Protein AF-A0A9Q1ESM6-F1 (afdb_monomer)

Nearest PDB structures (foldseek):
  7tlg-assembly2_B  TM=9.141E-01  e=3.805E-15  Homo sapiens
  7rp3-assembly1_A  TM=9.182E-01  e=6.476E-15  Homo sapiens
  8cx5-assembly2_B  TM=9.114E-01  e=5.235E-15  Homo sapiens
  7r0n-assembly1_A  TM=9.215E-01  e=2.200E-14  Homo sapiens
  1zc3-assembly2_C  TM=9.302E-01  e=3.550E-14  Homo sapiens

Solvent-accessible surface area (backbone atoms only — not comparable to full-atom values): 17588 Å² total; per-residue (Å²): 142,83,84,84,82,79,78,80,76,79,78,78,77,84,65,82,71,63,58,75,40,79,44,34,34,32,43,45,46,46,58,92,34,42,62,60,37,41,54,45,15,49,73,69,65,45,66,67,94,79,76,70,72,78,59,46,37,34,39,35,39,74,46,76,58,88,77,30,42,33,36,38,39,36,37,35,55,41,24,60,98,66,58,67,70,59,54,48,53,52,53,72,65,33,57,30,37,38,41,37,17,24,24,60,32,55,67,32,49,64,46,48,60,58,52,54,49,48,51,46,50,58,53,52,75,74,42,72,99,81,65,80,76,73,44,53,36,41,32,39,22,49,61,80,44,62,92,57,51,63,48,53,71,64,59,55,50,52,52,21,63,74,70,73,40,52,70,46,80,29,20,45,76,78,32,48,66,55,42,40,46,54,56,53,52,52,48,65,58,34,51,58,62,60,70,78,30,83,68,83,68,50,84,65,80,76,50,79,66,67,70,70,47,50,73,44,58,57,79,82,66,84,60,63,62,49,83,49,71,46,72,37,78,44,72,44,73,44,65,47,51,33,36,38,45,32,44,37,39,37,45,32,44,37,41,36,46,40,44,37,40,36,46,30,41,39,39,46,46,60,63,67,48,69,78,49,65,73,49,78,50,61,64,76,51,82,58,91,81,74,91,83,85,88,81,87,85,77,90,83,86,81,89,134

Secondary structure (DSSP, 8-state):
------PPPP----------EEEEEEEE--TTS-HHHHHHHHHHS-------TT--EEEEEEEEETTEEEEEEEEE---S---HHHHHHHHHH-SEEEEEEETT-HHHHHHHHHHHHHHHHHHHHTS-TTPPPPPEEEEEE-TT-GGG--S-HHHHHHHHHHHT-EEEE--TTT-HHHHHHHHHHHHHHHHHHHHS-TTTT--PPPPHHHHHS-EEEE----SSEEES-EEEES-EEEES-EEEES-EEEES-EEEES-EEEES-EEEES-EEESS-EEEES-EEE-S----------------

InterPro domains:
  IPR001806 Small GTPase [PF00071] (24-190)
  IPR001806 Small GTPase [PS51421] (18-245)
  IPR001806 Small GTPase [SM00174] (25-188)
  IPR005225 Small GTP-binding domain [TIGR00231] (21-175)
  IPR027417 P-loop containing nucleoside triphosphate hydrolase [G3DSA:3.40.50.300] (22-191)
  IPR027417 P-loop containing nucleoside triphosphate hydrolase [SSF52540] (21-208)
  IPR051065 Ras-related small GTPase [PTHR45704] (17-205)

Sequence (304 aa):
MNTNFTLPRPLRRTGSLASSRTVRIVILGQAAVGKTAVTVRFITKRFIGEYDPTLETIYRHELSIGADVVHFEILDTAGQEEDALLIEEKIKWGDGFVIVYSVTDRCSFNEVMRLCFLVNHVHSAARKSSAEPPPIVIVANKKDLEFDRMVTTEDGENLSKALKLRFHEISAREGCEETAAVFHALYRDVVPLLSSSPTSFRRRAVSKLMEKIPRIHSTTTLGPTALGATSVLGPTSVLGSTTILGPTSVLGSTSTLGPTSVQGSSFMLGPASAVSSSSTLGLSGLGPSGRGFSFSTSRDFPRD

Radius of gyration: 24.59 Å; Cα contacts (8 Å, |Δi|>4): 552; chains: 1; bounding box: 41×92×87 Å

Mean predicted aligned error: 15.8 Å

Structure (mmCIF, N/CA/C/O backbone):
data_AF-A0A9Q1ESM6-F1
#
_entry.id   AF-A0A9Q1ESM6-F1
#
loop_
_atom_site.group_PDB
_atom_site.id
_atom_site.type_symbol
_atom_site.label_atom_id
_atom_site.label_alt_id
_atom_site.label_comp_id
_atom_site.label_asym_id
_atom_site.label_entity_id
_atom_site.label_seq_id
_atom_site.pdbx_PDB_ins_code
_atom_site.Cartn_x
_atom_site.Cartn_y
_atom_site.Cartn_z
_atom_site.occupancy
_atom_site.B_iso_or_equiv
_atom_site.auth_seq_id
_atom_site.auth_comp_id
_atom_site.auth_asym_id
_atom_site.auth_atom_id
_atom_site.pdbx_PDB_model_num
ATOM 1 N N . MET A 1 1 ? 19.410 -20.262 -71.278 1.00 42.47 1 MET A N 1
ATOM 2 C CA . MET A 1 1 ? 18.401 -20.548 -70.237 1.00 42.47 1 MET A CA 1
ATOM 3 C C . MET A 1 1 ? 19.068 -20.370 -68.881 1.00 42.47 1 MET A C 1
ATOM 5 O O . MET A 1 1 ? 19.773 -21.270 -68.466 1.00 42.47 1 MET A O 1
ATOM 9 N N . ASN A 1 2 ? 18.904 -19.211 -68.236 1.00 34.69 2 ASN A N 1
ATOM 10 C CA . ASN A 1 2 ? 19.295 -19.002 -66.837 1.00 34.69 2 ASN A CA 1
ATOM 11 C C . ASN A 1 2 ? 18.070 -18.447 -66.107 1.00 34.69 2 ASN A C 1
ATOM 13 O O . ASN A 1 2 ? 17.716 -17.281 -66.268 1.00 34.69 2 ASN A O 1
ATOM 17 N N . THR A 1 3 ? 17.379 -19.309 -65.369 1.00 39.47 3 THR A N 1
ATOM 18 C CA . THR A 1 3 ? 16.234 -18.946 -64.532 1.00 39.47 3 THR A CA 1
ATOM 19 C C . THR A 1 3 ? 16.747 -18.490 -63.169 1.00 39.47 3 THR A C 1
ATOM 21 O O . THR A 1 3 ? 17.152 -19.314 -62.350 1.00 39.47 3 THR A O 1
ATOM 24 N N . ASN A 1 4 ? 16.741 -17.180 -62.925 1.00 36.06 4 ASN A N 1
ATOM 25 C CA . ASN A 1 4 ? 16.981 -16.621 -61.596 1.00 36.06 4 ASN A CA 1
ATOM 26 C C . ASN A 1 4 ? 15.779 -16.932 -60.693 1.00 36.06 4 ASN A C 1
ATOM 28 O O . ASN A 1 4 ? 14.703 -16.363 -60.869 1.00 36.06 4 ASN A O 1
ATOM 32 N N . PHE A 1 5 ? 15.964 -17.834 -59.729 1.00 43.06 5 PHE A N 1
ATOM 33 C CA . PHE A 1 5 ? 15.014 -18.058 -58.642 1.00 43.06 5 PHE A CA 1
ATOM 34 C C . PHE A 1 5 ? 15.196 -16.975 -57.575 1.00 43.06 5 PHE A C 1
ATOM 36 O O . PHE A 1 5 ? 16.146 -16.999 -56.793 1.00 43.06 5 PHE A O 1
ATOM 43 N N . THR A 1 6 ? 14.276 -16.015 -57.536 1.00 42.34 6 THR A N 1
ATOM 44 C CA . THR A 1 6 ? 14.197 -15.019 -56.466 1.00 42.34 6 THR A CA 1
ATOM 45 C C . THR A 1 6 ? 13.498 -15.648 -55.261 1.00 42.34 6 THR A C 1
ATOM 47 O O . THR A 1 6 ? 12.301 -15.925 -55.310 1.00 42.34 6 THR A O 1
ATOM 50 N N . LEU A 1 7 ? 14.232 -15.891 -54.172 1.00 40.28 7 LEU A N 1
ATOM 51 C CA . LEU A 1 7 ? 13.635 -16.316 -52.902 1.00 40.28 7 LEU A CA 1
ATOM 52 C C . LEU A 1 7 ? 12.738 -15.192 -52.344 1.00 40.28 7 LEU A C 1
ATOM 54 O O . LEU A 1 7 ? 13.159 -14.028 -52.339 1.00 40.28 7 LEU A O 1
ATOM 58 N N . PRO A 1 8 ? 11.521 -15.495 -51.854 1.00 40.91 8 PRO A N 1
ATOM 59 C CA . PRO A 1 8 ? 10.668 -14.489 -51.239 1.00 40.91 8 PRO A CA 1
ATOM 60 C C . PRO A 1 8 ? 11.324 -13.952 -49.961 1.00 40.91 8 PRO A C 1
ATOM 62 O O . PRO A 1 8 ? 11.792 -14.710 -49.110 1.00 40.91 8 PRO A O 1
ATOM 65 N N . ARG A 1 9 ? 11.352 -12.620 -49.824 1.00 38.91 9 ARG A N 1
ATOM 66 C CA . ARG A 1 9 ? 11.782 -11.949 -48.591 1.00 38.91 9 ARG A CA 1
ATOM 67 C C . ARG A 1 9 ? 10.906 -12.436 -47.431 1.00 38.91 9 ARG A C 1
ATOM 69 O O . ARG A 1 9 ? 9.684 -12.460 -47.592 1.00 38.91 9 ARG A O 1
ATOM 76 N N . PRO A 1 10 ? 11.480 -12.776 -46.264 1.00 37.97 10 PRO A N 1
ATOM 77 C CA . PRO A 1 10 ? 10.674 -13.145 -45.114 1.00 37.97 10 PRO A CA 1
ATOM 78 C C . PRO A 1 10 ? 9.773 -11.965 -44.747 1.00 37.97 10 PRO A C 1
ATOM 80 O O . PRO A 1 10 ? 10.243 -10.841 -44.547 1.00 37.97 10 PRO A O 1
ATOM 83 N N . LEU A 1 11 ? 8.465 -12.226 -44.694 1.00 41.38 11 LEU A N 1
ATOM 84 C CA . LEU A 1 11 ? 7.475 -11.291 -44.179 1.00 41.38 11 LEU A CA 1
ATOM 85 C C . LEU A 1 11 ? 7.925 -10.864 -42.782 1.00 41.38 11 LEU A C 1
ATOM 87 O O . LEU A 1 11 ? 8.001 -11.680 -41.861 1.00 41.38 11 LEU A O 1
ATOM 91 N N . ARG A 1 12 ? 8.253 -9.578 -42.638 1.00 38.88 12 ARG A N 1
ATOM 92 C CA . ARG A 1 12 ? 8.540 -8.953 -41.351 1.00 38.88 12 ARG A CA 1
ATOM 93 C C . ARG A 1 12 ? 7.271 -9.078 -40.514 1.00 38.88 12 ARG A C 1
ATOM 95 O O . ARG A 1 12 ? 6.358 -8.273 -40.658 1.00 38.88 12 ARG A O 1
ATOM 102 N N . ARG A 1 13 ? 7.203 -10.114 -39.671 1.00 38.88 13 ARG A N 1
ATOM 103 C CA . ARG A 1 13 ? 6.209 -10.228 -38.603 1.00 38.88 13 ARG A CA 1
ATOM 104 C C . ARG A 1 13 ? 6.303 -8.940 -37.790 1.00 38.88 13 ARG A C 1
ATOM 106 O O . ARG A 1 13 ? 7.235 -8.760 -37.011 1.00 38.88 13 ARG A O 1
ATOM 113 N N . THR A 1 14 ? 5.349 -8.038 -37.975 1.00 39.38 14 THR A N 1
ATOM 114 C CA . THR A 1 14 ? 5.053 -6.961 -37.032 1.00 39.38 14 THR A CA 1
ATOM 115 C C . THR A 1 14 ? 4.397 -7.597 -35.811 1.00 39.38 14 THR A C 1
ATOM 117 O O . THR A 1 14 ? 3.206 -7.445 -35.571 1.00 39.38 14 THR A O 1
ATOM 120 N N . GLY A 1 15 ? 5.164 -8.398 -35.073 1.00 38.16 15 GLY A N 1
ATOM 121 C CA . GLY A 1 15 ? 4.824 -8.724 -33.702 1.00 38.16 15 GLY A CA 1
ATOM 122 C C . GLY A 1 15 ? 5.266 -7.538 -32.867 1.00 38.16 15 GLY A C 1
ATOM 123 O O . GLY A 1 15 ? 6.466 -7.314 -32.727 1.00 38.16 15 GLY A O 1
ATOM 124 N N . SER A 1 16 ? 4.318 -6.760 -32.350 1.00 42.12 16 SER A N 1
ATOM 125 C CA . SER A 1 16 ? 4.587 -5.954 -31.162 1.00 42.12 16 SER A CA 1
ATOM 126 C C . SER A 1 16 ? 5.016 -6.941 -30.080 1.00 42.12 16 SER A C 1
ATOM 128 O O . SER A 1 16 ? 4.178 -7.665 -29.548 1.00 42.12 16 SER A O 1
ATOM 130 N N . LEU A 1 17 ? 6.323 -7.076 -29.846 1.00 45.38 17 LEU A N 1
ATOM 131 C CA . LEU A 1 17 ? 6.839 -7.917 -28.772 1.00 45.38 17 LEU A CA 1
ATOM 132 C C . LEU A 1 17 ? 6.236 -7.374 -27.472 1.00 45.38 17 LEU A C 1
ATOM 134 O O . LEU A 1 17 ? 6.356 -6.175 -27.220 1.00 45.38 17 LEU A O 1
ATOM 138 N N . ALA A 1 18 ? 5.548 -8.220 -26.701 1.00 50.56 18 ALA A N 1
ATOM 139 C CA . ALA A 1 18 ? 4.972 -7.812 -25.424 1.00 50.56 18 ALA A CA 1
ATOM 140 C C . ALA A 1 18 ? 6.066 -7.131 -24.589 1.00 50.56 18 ALA A C 1
ATOM 142 O O . ALA A 1 18 ? 7.143 -7.695 -24.373 1.00 50.56 18 ALA A O 1
ATOM 143 N N . SER A 1 19 ? 5.826 -5.885 -24.187 1.00 60.56 19 SER A N 1
ATOM 144 C CA . SER A 1 19 ? 6.794 -5.115 -23.420 1.00 60.56 19 SER A CA 1
ATOM 145 C C . SER A 1 19 ? 6.784 -5.651 -21.991 1.00 60.56 19 SER A C 1
ATOM 147 O O . SER A 1 19 ? 5.931 -5.259 -21.203 1.00 60.56 19 SER A O 1
ATOM 149 N N . SER A 1 20 ? 7.743 -6.504 -21.628 1.00 67.25 20 SER A N 1
ATOM 150 C CA . SER A 1 20 ? 7.966 -6.852 -20.219 1.00 67.25 20 SER A CA 1
ATOM 151 C C . SER A 1 20 ? 8.440 -5.607 -19.462 1.00 67.25 20 SER A C 1
ATOM 153 O O . SER A 1 20 ? 9.448 -4.992 -19.826 1.00 67.25 20 SER A O 1
ATOM 155 N N . ARG A 1 21 ? 7.681 -5.188 -18.442 1.00 81.69 21 ARG A N 1
ATOM 156 C CA . ARG A 1 21 ? 7.993 -4.010 -17.615 1.00 81.69 21 ARG A CA 1
ATOM 157 C C . ARG A 1 21 ? 8.072 -4.401 -16.155 1.00 81.69 21 ARG A C 1
ATOM 159 O O . ARG A 1 21 ? 7.168 -5.052 -15.646 1.00 81.69 21 ARG A O 1
ATOM 166 N N . THR A 1 22 ? 9.116 -3.951 -15.471 1.00 87.81 22 THR A N 1
ATOM 167 C CA . THR A 1 22 ? 9.222 -4.078 -14.017 1.00 87.81 22 THR A CA 1
ATOM 168 C C . THR A 1 22 ? 8.758 -2.787 -13.358 1.00 87.81 22 THR A C 1
ATOM 170 O O . THR A 1 22 ? 9.196 -1.712 -13.764 1.00 87.81 22 THR A O 1
ATOM 173 N N . VAL A 1 23 ? 7.889 -2.891 -12.355 1.00 91.69 23 VAL A N 1
ATOM 174 C CA . VAL A 1 23 ? 7.410 -1.758 -11.554 1.00 91.69 23 VAL A CA 1
ATOM 175 C C . VAL A 1 23 ? 7.709 -2.037 -10.091 1.00 91.69 23 VAL A C 1
ATOM 177 O O . VAL A 1 23 ? 7.240 -3.038 -9.546 1.00 91.69 23 VAL A O 1
ATOM 180 N N . ARG A 1 24 ? 8.490 -1.159 -9.456 1.00 93.88 24 ARG A N 1
ATOM 181 C CA . ARG A 1 24 ? 8.846 -1.277 -8.040 1.00 93.88 24 ARG A CA 1
ATOM 182 C C . ARG A 1 24 ? 7.881 -0.471 -7.188 1.00 93.88 24 ARG A C 1
ATOM 184 O O . ARG A 1 24 ? 7.788 0.745 -7.333 1.00 93.88 24 ARG A O 1
ATOM 191 N N . ILE A 1 25 ? 7.169 -1.141 -6.297 1.00 96.56 25 ILE A N 1
ATOM 192 C CA . ILE A 1 25 ? 6.208 -0.526 -5.383 1.00 96.56 25 ILE A CA 1
ATOM 193 C C . ILE A 1 25 ? 6.747 -0.649 -3.967 1.00 96.56 25 ILE A C 1
ATOM 195 O O . ILE A 1 25 ? 7.210 -1.715 -3.577 1.00 96.56 25 ILE A O 1
ATOM 199 N N . VAL A 1 26 ? 6.667 0.427 -3.193 1.00 97.12 26 VAL A N 1
ATOM 200 C CA . VAL A 1 26 ? 7.021 0.415 -1.770 1.00 97.12 26 VAL A CA 1
ATOM 201 C C . VAL A 1 26 ? 5.767 0.662 -0.950 1.00 97.12 26 VAL A C 1
ATOM 203 O O . VAL A 1 26 ? 5.024 1.610 -1.218 1.00 97.12 26 VAL A O 1
ATOM 206 N N . ILE A 1 27 ? 5.536 -0.187 0.045 1.00 97.75 27 ILE A N 1
ATOM 207 C CA . ILE A 1 27 ? 4.397 -0.069 0.952 1.00 97.75 27 ILE A CA 1
ATOM 208 C C . ILE A 1 27 ? 4.901 0.486 2.277 1.00 97.75 27 ILE A C 1
ATOM 210 O O . ILE A 1 27 ? 5.736 -0.129 2.925 1.00 97.75 27 ILE A O 1
ATOM 214 N N . LEU A 1 28 ? 4.391 1.648 2.678 1.00 96.88 28 LEU A N 1
ATOM 215 C CA . LEU A 1 28 ? 4.774 2.348 3.905 1.00 96.88 28 LEU A CA 1
ATOM 216 C C . LEU A 1 28 ? 3.564 2.507 4.828 1.00 96.88 28 LEU A C 1
ATOM 218 O O . LEU A 1 28 ? 2.420 2.491 4.383 1.00 96.88 28 LEU A O 1
ATOM 222 N N . GLY A 1 29 ? 3.822 2.668 6.122 1.00 96.25 29 GLY A N 1
ATOM 223 C CA . GLY A 1 29 ? 2.795 2.791 7.156 1.00 96.25 29 GLY A CA 1
ATOM 224 C C . GLY A 1 29 ? 3.273 2.208 8.482 1.00 96.25 29 GLY A C 1
ATOM 225 O O . GLY A 1 29 ? 4.206 1.397 8.499 1.00 96.25 29 GLY A O 1
ATOM 226 N N . GLN A 1 30 ? 2.618 2.581 9.581 1.00 94.75 30 GLN A N 1
ATOM 227 C CA . GLN A 1 30 ? 2.960 2.089 10.921 1.00 94.75 30 GLN A CA 1
ATOM 228 C C . GLN A 1 30 ? 2.858 0.557 11.047 1.00 94.75 30 GLN A C 1
ATOM 230 O O . GLN A 1 30 ? 2.365 -0.159 10.163 1.00 94.75 30 GLN A O 1
ATOM 235 N N . ALA A 1 31 ? 3.370 0.022 12.152 1.00 92.06 31 ALA A N 1
ATOM 236 C CA . ALA A 1 31 ? 3.266 -1.388 12.493 1.00 92.06 31 ALA A CA 1
ATOM 237 C C . ALA A 1 31 ? 1.794 -1.811 12.575 1.00 92.06 31 ALA A C 1
ATOM 239 O O . ALA A 1 31 ? 0.914 -1.014 12.878 1.00 92.06 31 ALA A O 1
ATOM 240 N N . ALA A 1 32 ? 1.518 -3.077 12.262 1.00 92.31 32 ALA A N 1
ATOM 241 C CA . ALA A 1 32 ? 0.191 -3.687 12.390 1.00 92.31 32 ALA A CA 1
ATOM 242 C C . ALA A 1 32 ? -0.969 -3.055 11.578 1.00 92.31 32 ALA A C 1
ATOM 244 O O . ALA A 1 32 ? -2.100 -3.533 11.681 1.00 92.31 32 ALA A O 1
ATOM 245 N N . VAL A 1 33 ? -0.731 -2.075 10.697 1.00 96.38 33 VAL A N 1
ATOM 246 C CA . VAL A 1 33 ? -1.779 -1.517 9.806 1.00 96.38 33 VAL A CA 1
ATOM 247 C C . VAL A 1 33 ? -2.233 -2.490 8.707 1.00 96.38 33 VAL A C 1
ATOM 249 O O . VAL A 1 33 ? -3.288 -2.308 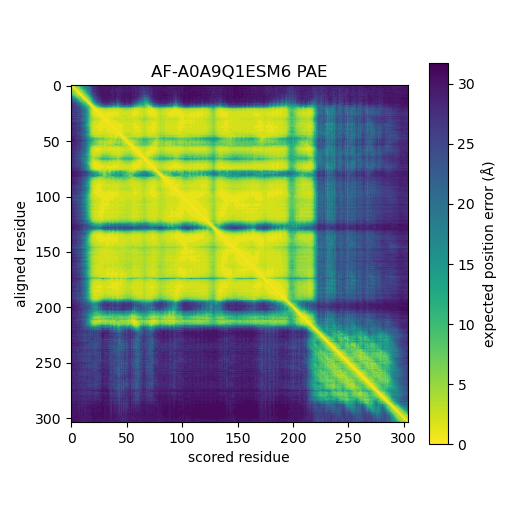8.102 1.00 96.38 33 VAL A O 1
ATOM 252 N N . GLY A 1 34 ? -1.461 -3.554 8.462 1.00 95.25 34 GLY A N 1
ATOM 253 C CA . GLY A 1 34 ? -1.776 -4.602 7.485 1.00 95.25 34 GLY A CA 1
ATOM 254 C C . GLY A 1 34 ? -1.070 -4.470 6.132 1.00 95.25 34 GLY A C 1
ATOM 255 O O . GLY A 1 34 ? -1.616 -4.932 5.138 1.00 95.25 34 GLY A O 1
ATOM 256 N N . LYS A 1 35 ? 0.136 -3.885 6.082 1.00 95.94 35 LYS A N 1
ATOM 257 C CA . LYS A 1 35 ? 0.961 -3.788 4.857 1.00 95.94 35 LYS A CA 1
ATOM 258 C C . LYS A 1 35 ? 1.170 -5.150 4.187 1.00 95.94 35 LYS A C 1
ATOM 260 O O . LYS A 1 35 ? 0.733 -5.344 3.056 1.00 95.94 35 LYS A O 1
ATOM 265 N N . THR A 1 36 ? 1.681 -6.124 4.939 1.00 92.88 36 THR A N 1
ATOM 266 C CA . THR A 1 36 ? 1.872 -7.504 4.474 1.00 92.88 36 THR A CA 1
ATOM 267 C C . THR A 1 36 ? 0.568 -8.144 4.015 1.00 92.88 36 THR A C 1
ATOM 269 O O . THR A 1 36 ? 0.526 -8.772 2.961 1.00 92.88 36 THR A O 1
ATOM 272 N N . ALA A 1 37 ? -0.530 -7.924 4.747 1.00 93.12 37 ALA A N 1
ATOM 273 C CA . ALA A 1 37 ? -1.844 -8.434 4.364 1.00 93.12 37 ALA A CA 1
ATOM 274 C C . ALA A 1 37 ? -2.302 -7.869 3.013 1.00 93.12 37 ALA A C 1
ATOM 276 O O . ALA A 1 37 ? -2.774 -8.631 2.177 1.00 93.12 37 ALA A O 1
ATOM 277 N N . VAL A 1 38 ? -2.119 -6.568 2.767 1.00 96.81 38 VAL A N 1
ATOM 278 C CA . VAL A 1 38 ? -2.426 -5.918 1.483 1.00 96.81 38 VAL A CA 1
ATOM 279 C C . VAL A 1 38 ? -1.559 -6.494 0.355 1.00 96.81 38 VAL A C 1
ATOM 281 O O . VAL A 1 38 ? -2.090 -6.863 -0.694 1.00 96.81 38 VAL A O 1
ATOM 284 N N . THR A 1 39 ? -0.251 -6.655 0.580 1.00 94.56 39 THR A N 1
ATOM 285 C CA . THR A 1 39 ? 0.691 -7.256 -0.383 1.00 94.56 39 THR A CA 1
ATOM 286 C C . THR A 1 39 ? 0.296 -8.677 -0.756 1.00 94.56 39 THR A C 1
ATOM 288 O O . THR A 1 39 ? 0.086 -9.000 -1.926 1.00 94.56 39 THR A O 1
ATOM 291 N N . VAL A 1 40 ? 0.158 -9.545 0.245 1.00 89.62 40 VAL A N 1
ATOM 292 C CA . VAL A 1 40 ? -0.158 -10.959 0.045 1.00 89.62 40 VAL A CA 1
ATOM 293 C C . VAL A 1 40 ? -1.556 -11.122 -0.538 1.00 89.62 40 VAL A C 1
ATOM 295 O O . VAL A 1 40 ? -1.745 -11.973 -1.410 1.00 89.62 40 VAL A O 1
ATOM 298 N N . ARG A 1 41 ? -2.524 -10.288 -0.140 1.00 91.75 41 ARG A N 1
ATOM 299 C CA . ARG A 1 41 ? -3.879 -10.303 -0.704 1.00 91.75 41 ARG A CA 1
ATOM 300 C C . ARG A 1 41 ? -3.877 -9.951 -2.184 1.00 91.75 41 ARG A C 1
ATOM 302 O O . ARG A 1 41 ? -4.566 -10.621 -2.952 1.00 91.75 41 ARG A O 1
ATOM 309 N N . PHE A 1 42 ? -3.089 -8.963 -2.603 1.00 92.75 42 PHE A N 1
ATOM 310 C CA . PHE A 1 42 ? -2.937 -8.632 -4.019 1.00 92.75 42 PHE A CA 1
ATOM 311 C C . PHE A 1 42 ? -2.357 -9.801 -4.822 1.00 92.75 42 PHE A C 1
ATOM 313 O O . PHE A 1 42 ? -2.917 -10.168 -5.859 1.00 92.75 42 PHE A O 1
ATOM 320 N N . ILE A 1 43 ? -1.281 -10.396 -4.304 1.00 88.06 43 ILE A N 1
ATOM 321 C CA . ILE A 1 43 ? -0.483 -11.422 -4.981 1.00 88.06 43 ILE A CA 1
ATOM 322 C C . ILE A 1 43 ? -1.199 -12.771 -5.044 1.00 88.06 43 ILE A C 1
ATOM 324 O O . ILE A 1 43 ? -1.280 -13.397 -6.098 1.00 88.06 43 ILE A O 1
ATOM 328 N N . THR A 1 44 ? -1.688 -13.246 -3.901 1.00 83.81 44 THR A N 1
ATOM 329 C CA . THR A 1 44 ? -2.192 -14.619 -3.733 1.00 83.81 44 THR A CA 1
ATOM 330 C C . THR A 1 44 ? -3.707 -14.712 -3.830 1.00 83.81 44 THR A C 1
ATOM 332 O O . THR A 1 44 ? -4.251 -15.814 -3.848 1.00 83.81 44 THR A O 1
ATOM 335 N N . LYS A 1 45 ? -4.401 -13.566 -3.819 1.00 85.31 45 LYS A N 1
ATOM 336 C CA . LYS A 1 45 ? -5.862 -13.461 -3.682 1.00 85.31 45 LYS A CA 1
ATOM 337 C C . LYS A 1 45 ? -6.410 -14.054 -2.378 1.00 85.31 45 LYS A C 1
ATOM 339 O O . LYS A 1 45 ? -7.617 -14.057 -2.156 1.00 85.31 45 LYS A O 1
ATOM 344 N N . ARG A 1 46 ? -5.550 -14.492 -1.456 1.00 79.69 46 ARG A N 1
ATOM 345 C CA . ARG A 1 46 ? -5.914 -15.060 -0.153 1.00 79.69 46 ARG A CA 1
ATOM 346 C C . ARG A 1 46 ? -5.606 -14.067 0.959 1.00 79.69 46 ARG A C 1
ATOM 348 O O . ARG A 1 46 ? -4.714 -13.235 0.832 1.00 79.69 46 ARG A O 1
ATOM 355 N N . PHE A 1 47 ? -6.359 -14.167 2.046 1.00 80.56 47 PHE A N 1
ATOM 356 C CA . PHE A 1 47 ? -6.031 -13.489 3.290 1.00 80.56 47 PHE A CA 1
ATOM 357 C C . PHE A 1 47 ? -5.341 -14.490 4.215 1.00 80.56 47 PHE A C 1
ATOM 359 O O . PHE A 1 47 ? -5.897 -15.550 4.503 1.00 80.56 47 PHE A O 1
ATOM 366 N N . ILE A 1 48 ? -4.129 -14.157 4.651 1.00 81.75 48 ILE A N 1
ATOM 367 C CA . ILE A 1 48 ? -3.417 -14.857 5.722 1.00 81.75 48 ILE A CA 1
ATOM 368 C C . ILE A 1 48 ? -3.429 -13.895 6.912 1.00 81.75 48 ILE A C 1
ATOM 370 O O . ILE A 1 48 ? -3.160 -12.710 6.734 1.00 81.75 48 ILE A O 1
ATOM 374 N N . GLY A 1 49 ? -3.857 -14.365 8.084 1.00 70.88 49 GLY A N 1
ATOM 375 C CA . GLY A 1 49 ? -4.047 -13.510 9.265 1.00 70.88 49 GLY A CA 1
ATOM 376 C C . GLY A 1 49 ? -2.802 -13.358 10.137 1.00 70.88 49 GLY A C 1
ATOM 377 O O . GLY A 1 49 ? -2.727 -12.431 10.936 1.00 70.88 49 GLY A O 1
ATOM 378 N N . GLU A 1 50 ? -1.827 -14.249 9.972 1.00 74.94 50 GLU A N 1
ATOM 379 C CA . GLU A 1 50 ? -0.623 -14.322 10.795 1.00 74.94 50 GLU A CA 1
ATOM 380 C C . GLU A 1 50 ? 0.601 -13.989 9.943 1.00 74.94 50 GLU A C 1
ATOM 382 O O . GLU A 1 50 ? 0.876 -14.658 8.945 1.00 74.94 50 GLU A O 1
ATOM 387 N N . TYR A 1 51 ? 1.330 -12.947 10.341 1.00 77.44 51 TYR A N 1
ATOM 388 C CA . TYR A 1 51 ? 2.589 -12.537 9.725 1.00 77.44 51 TYR A CA 1
ATOM 389 C C . TYR A 1 51 ? 3.569 -12.088 10.803 1.00 77.44 51 TYR A C 1
ATOM 391 O O . TYR A 1 51 ? 3.159 -11.593 11.854 1.00 77.44 51 TYR A O 1
ATOM 399 N N . ASP A 1 52 ? 4.859 -12.217 10.513 1.00 75.50 52 ASP A N 1
ATOM 400 C CA . ASP A 1 52 ? 5.912 -11.685 11.369 1.00 75.50 52 ASP A CA 1
ATOM 401 C C . ASP A 1 52 ? 6.054 -10.164 11.143 1.00 75.50 52 ASP A C 1
ATOM 403 O O . ASP A 1 52 ? 6.413 -9.743 10.040 1.00 75.50 52 ASP A O 1
ATOM 407 N N . PRO A 1 53 ? 5.785 -9.316 12.155 1.00 70.88 53 PRO A N 1
ATOM 408 C CA . PRO A 1 53 ? 5.829 -7.861 12.015 1.00 70.88 53 PRO A CA 1
ATOM 409 C C . PRO A 1 53 ? 7.248 -7.283 11.875 1.00 70.88 53 PRO A C 1
ATOM 411 O O . PRO A 1 53 ? 7.379 -6.080 11.639 1.00 70.88 53 PRO A O 1
ATOM 414 N N . THR A 1 54 ? 8.294 -8.096 12.062 1.00 72.12 54 THR A N 1
ATOM 415 C CA . THR A 1 54 ? 9.706 -7.688 11.950 1.00 72.12 54 THR A CA 1
ATOM 416 C C . THR A 1 54 ? 10.293 -7.934 10.561 1.00 72.12 54 THR A C 1
ATOM 418 O O . THR A 1 54 ? 11.349 -7.388 10.235 1.00 72.12 54 THR A O 1
ATOM 421 N N . LEU A 1 55 ? 9.629 -8.747 9.735 1.00 77.62 55 LEU A N 1
ATOM 422 C CA . LEU A 1 55 ? 10.163 -9.154 8.442 1.00 77.62 55 LEU A CA 1
ATOM 423 C C . LEU A 1 55 ? 9.828 -8.136 7.358 1.00 77.62 55 LEU A C 1
ATOM 425 O O . LEU A 1 55 ? 8.677 -7.938 6.985 1.00 77.62 55 LEU A O 1
ATOM 429 N N . GLU A 1 56 ? 10.878 -7.553 6.795 1.00 84.88 56 GLU A N 1
ATOM 430 C CA . GLU A 1 56 ? 10.821 -6.843 5.525 1.00 84.88 56 GLU A CA 1
ATOM 431 C C . GLU A 1 56 ? 11.066 -7.822 4.371 1.00 84.88 56 GLU A C 1
ATOM 433 O O . GLU A 1 56 ? 11.922 -8.706 4.458 1.00 84.88 56 GLU A O 1
ATOM 438 N N . THR A 1 57 ? 10.309 -7.708 3.278 1.00 84.62 57 THR A N 1
ATOM 439 C CA . THR A 1 57 ? 10.404 -8.644 2.146 1.00 84.62 57 THR A CA 1
ATOM 440 C C . THR A 1 57 ? 10.066 -7.971 0.821 1.00 84.62 57 THR A C 1
ATOM 442 O O . THR A 1 57 ? 9.132 -7.180 0.722 1.00 84.62 57 THR A O 1
ATOM 445 N N . ILE A 1 58 ? 10.799 -8.333 -0.235 1.00 88.88 58 ILE A N 1
ATOM 446 C CA . ILE A 1 58 ? 10.459 -7.968 -1.612 1.00 88.88 58 ILE A CA 1
ATOM 447 C C . ILE A 1 58 ? 9.710 -9.133 -2.257 1.00 88.88 58 ILE A C 1
ATOM 449 O O . ILE A 1 58 ? 10.271 -10.202 -2.504 1.00 88.88 58 ILE A O 1
ATOM 453 N N . TYR A 1 59 ? 8.447 -8.910 -2.588 1.00 88.00 59 TYR A N 1
ATOM 454 C CA . TYR A 1 59 ? 7.623 -9.864 -3.309 1.00 88.00 59 TYR A CA 1
ATOM 455 C C . TYR A 1 59 ? 7.658 -9.592 -4.808 1.00 88.00 59 TYR A C 1
ATOM 457 O O . TYR A 1 59 ? 7.523 -8.455 -5.253 1.00 88.00 59 TYR A O 1
ATOM 465 N N . ARG A 1 60 ? 7.800 -10.647 -5.605 1.00 87.44 60 ARG A N 1
ATOM 466 C CA . ARG A 1 60 ? 7.737 -10.591 -7.066 1.00 87.44 60 ARG A CA 1
ATOM 467 C C . ARG A 1 60 ? 6.457 -11.231 -7.556 1.00 87.44 60 ARG A C 1
ATOM 469 O O . ARG A 1 60 ? 6.187 -12.388 -7.224 1.00 87.44 60 ARG A O 1
ATOM 476 N N . HIS A 1 61 ? 5.697 -10.488 -8.350 1.00 86.69 61 HIS A N 1
ATOM 477 C CA . HIS A 1 61 ? 4.427 -10.930 -8.907 1.00 86.69 61 HIS A CA 1
ATOM 478 C C . HIS A 1 61 ? 4.314 -10.532 -10.375 1.00 86.69 61 HIS A C 1
ATOM 480 O O . HIS A 1 61 ? 4.469 -9.364 -10.723 1.00 86.69 61 HIS A O 1
ATOM 486 N N . GLU A 1 62 ? 4.059 -11.510 -11.235 1.00 87.19 62 GLU A N 1
ATOM 487 C CA . GLU A 1 62 ? 3.822 -11.282 -12.656 1.00 87.19 62 GLU A CA 1
ATOM 488 C C . GLU A 1 62 ? 2.322 -11.204 -12.924 1.00 87.19 62 GLU A C 1
ATOM 490 O O . GLU A 1 62 ? 1.566 -12.086 -12.514 1.00 87.19 62 GLU A O 1
ATOM 495 N N . LEU A 1 63 ? 1.898 -10.149 -13.616 1.00 85.44 63 LEU A N 1
ATOM 496 C CA . LEU A 1 63 ? 0.505 -9.925 -13.965 1.00 85.44 63 LEU A CA 1
ATOM 497 C C . LEU A 1 63 ? 0.392 -9.430 -15.405 1.00 85.44 63 LEU A C 1
ATOM 499 O O . LEU A 1 63 ? 1.028 -8.449 -15.794 1.00 85.44 63 LEU A O 1
ATOM 503 N N . SER A 1 64 ? -0.454 -10.088 -16.191 1.00 82.94 64 SER A N 1
ATOM 504 C CA . SER A 1 64 ? -0.808 -9.625 -17.531 1.00 82.94 64 SER A CA 1
ATOM 505 C C . SER A 1 64 ? -1.872 -8.532 -17.434 1.00 82.94 64 SER A C 1
ATOM 507 O O . SER A 1 64 ? -2.972 -8.771 -16.937 1.00 82.94 64 SER A O 1
ATOM 509 N N . ILE A 1 65 ? -1.553 -7.327 -17.909 1.00 79.38 65 ILE A N 1
ATOM 510 C CA . ILE A 1 65 ? -2.481 -6.193 -17.970 1.00 79.38 65 ILE A CA 1
ATOM 511 C C . ILE A 1 65 ? -2.644 -5.809 -19.443 1.00 79.38 65 ILE A C 1
ATOM 513 O O . ILE A 1 65 ? -1.778 -5.173 -20.042 1.00 79.38 65 ILE A O 1
ATOM 517 N N . GLY A 1 66 ? -3.762 -6.217 -20.048 1.00 79.62 66 GLY A N 1
ATOM 518 C CA . GLY A 1 66 ? -3.981 -6.055 -21.486 1.00 79.62 66 GLY A CA 1
ATOM 519 C C . GLY A 1 66 ? -3.017 -6.926 -22.296 1.00 79.62 66 GLY A C 1
ATOM 520 O O . GLY A 1 66 ? -3.037 -8.146 -22.167 1.00 79.62 66 GLY A O 1
ATOM 521 N N . ALA A 1 67 ? -2.188 -6.298 -23.134 1.00 78.00 67 ALA A N 1
ATOM 522 C CA . ALA A 1 67 ? -1.167 -6.982 -23.934 1.00 78.00 67 ALA A CA 1
ATOM 523 C C . ALA A 1 67 ? 0.225 -7.003 -23.269 1.00 78.00 67 ALA A C 1
ATOM 525 O O . ALA A 1 67 ? 1.133 -7.660 -23.780 1.00 78.00 67 ALA A O 1
ATOM 526 N N . ASP A 1 68 ? 0.398 -6.290 -22.153 1.00 77.38 68 ASP A N 1
ATOM 527 C CA . ASP A 1 68 ? 1.680 -6.168 -21.467 1.00 77.38 68 ASP A CA 1
ATOM 528 C C . ASP A 1 68 ? 1.785 -7.160 -20.304 1.00 77.38 68 ASP A C 1
ATOM 530 O O . ASP A 1 68 ? 0.827 -7.400 -19.563 1.00 77.38 68 ASP A O 1
ATOM 534 N N . VAL A 1 69 ? 2.985 -7.711 -20.122 1.00 84.00 69 VAL A N 1
ATOM 535 C CA . VAL A 1 69 ? 3.351 -8.506 -18.945 1.00 84.00 69 VAL A CA 1
ATOM 536 C C . VAL A 1 69 ? 4.096 -7.598 -17.977 1.00 84.00 69 VAL A C 1
ATOM 538 O O . VAL A 1 69 ? 5.143 -7.033 -18.306 1.00 84.00 69 VAL A O 1
ATOM 541 N N . VAL A 1 70 ? 3.545 -7.443 -16.778 1.00 87.25 70 VAL A N 1
ATOM 542 C CA . VAL A 1 70 ? 4.080 -6.556 -15.747 1.00 87.25 70 VAL A CA 1
ATOM 543 C C . VAL A 1 70 ? 4.663 -7.389 -14.619 1.00 87.25 70 VAL A C 1
ATOM 545 O O . VAL A 1 70 ? 3.972 -8.209 -14.024 1.00 87.25 70 VAL A O 1
ATOM 548 N N . HIS A 1 71 ? 5.923 -7.137 -14.287 1.00 90.06 71 HIS A N 1
ATOM 549 C CA . HIS A 1 71 ? 6.578 -7.678 -13.105 1.00 90.06 71 HIS A CA 1
ATOM 550 C C . HIS A 1 71 ? 6.511 -6.642 -11.983 1.00 90.06 71 HIS A C 1
ATOM 552 O O . HIS A 1 71 ? 7.264 -5.669 -11.967 1.00 90.06 71 HIS A O 1
ATOM 558 N N . PHE A 1 72 ? 5.608 -6.846 -11.036 1.00 92.25 72 PHE A N 1
ATOM 559 C CA . PHE A 1 72 ? 5.583 -6.089 -9.795 1.00 92.25 72 PHE A CA 1
ATOM 560 C C . PHE A 1 72 ? 6.703 -6.587 -8.875 1.00 92.25 72 PHE A C 1
ATOM 562 O O . PHE A 1 72 ? 6.759 -7.775 -8.557 1.00 92.25 72 PHE A O 1
ATOM 569 N N . GLU A 1 73 ? 7.579 -5.685 -8.436 1.00 94.25 73 GLU A N 1
ATOM 570 C CA . GLU A 1 73 ? 8.461 -5.896 -7.286 1.00 94.25 73 GLU A CA 1
ATOM 571 C C . GLU A 1 73 ? 7.931 -5.048 -6.130 1.00 94.25 73 GLU A C 1
ATOM 573 O O . GLU A 1 73 ? 8.018 -3.824 -6.161 1.00 94.25 73 GLU A O 1
ATOM 578 N N . ILE A 1 74 ? 7.341 -5.683 -5.126 1.00 95.75 74 ILE A N 1
ATOM 579 C CA . ILE A 1 74 ? 6.661 -5.007 -4.024 1.00 95.75 74 ILE A CA 1
ATOM 580 C C . ILE A 1 74 ? 7.510 -5.155 -2.771 1.00 95.75 74 ILE A C 1
ATOM 582 O O . ILE A 1 74 ? 7.645 -6.258 -2.248 1.00 95.75 74 ILE A O 1
ATOM 586 N N . LEU A 1 75 ? 8.074 -4.051 -2.298 1.00 95.56 75 LEU A N 1
ATOM 587 C CA . LEU A 1 75 ? 8.734 -3.976 -1.005 1.00 95.56 75 LEU A CA 1
ATOM 588 C C . LEU A 1 75 ? 7.681 -3.776 0.090 1.00 95.56 75 LEU A C 1
ATOM 590 O O . LEU A 1 75 ? 7.083 -2.703 0.204 1.00 95.56 75 LEU A O 1
ATOM 594 N N . ASP A 1 76 ? 7.473 -4.824 0.879 1.00 91.75 76 ASP A N 1
ATOM 595 C CA . ASP A 1 76 ? 6.695 -4.815 2.112 1.00 91.75 76 ASP A CA 1
ATOM 596 C C . ASP A 1 76 ? 7.627 -4.498 3.283 1.00 91.75 76 ASP A C 1
ATOM 598 O O . ASP A 1 76 ? 8.522 -5.291 3.588 1.00 91.75 76 ASP A O 1
ATOM 602 N N . THR A 1 77 ? 7.462 -3.323 3.893 1.00 90.19 77 THR A N 1
ATOM 603 C CA . THR A 1 77 ? 8.374 -2.856 4.941 1.00 90.19 77 THR A CA 1
ATOM 604 C C . THR A 1 77 ? 7.971 -3.348 6.326 1.00 90.19 77 THR A C 1
ATOM 606 O O . THR A 1 77 ? 6.784 -3.497 6.642 1.00 90.19 77 THR A O 1
ATOM 609 N N . ALA A 1 78 ? 8.957 -3.513 7.207 1.00 77.81 78 ALA A N 1
ATOM 610 C CA . ALA A 1 78 ? 8.685 -3.643 8.630 1.00 77.81 78 ALA A CA 1
ATOM 611 C C . ALA A 1 78 ? 8.119 -2.298 9.122 1.00 77.81 78 ALA A C 1
ATOM 613 O O . ALA A 1 78 ? 8.717 -1.244 8.952 1.00 77.81 78 ALA A O 1
ATOM 614 N N . GLY A 1 79 ? 6.913 -2.291 9.692 1.00 69.56 79 GLY A N 1
ATOM 615 C CA . GLY A 1 79 ? 6.259 -1.044 10.132 1.00 69.56 79 GLY A CA 1
ATOM 616 C C . GLY A 1 79 ? 6.816 -0.433 11.410 1.00 69.56 79 GLY A C 1
ATOM 617 O O . GLY A 1 79 ? 6.118 0.352 12.044 1.00 69.56 79 GLY A O 1
ATOM 618 N N . GLN A 1 80 ? 7.984 -0.878 11.849 1.00 75.69 80 GLN A N 1
ATOM 619 C CA . GLN A 1 80 ? 8.578 -0.459 13.108 1.00 75.69 80 GLN A CA 1
ATOM 620 C C . GLN A 1 80 ? 9.294 0.883 12.937 1.00 75.69 80 GLN A C 1
ATOM 622 O O . GLN A 1 80 ? 9.400 1.411 11.830 1.00 75.69 80 GLN A O 1
ATOM 627 N N . GLU A 1 81 ? 9.745 1.464 14.044 1.00 70.31 81 GLU A N 1
ATOM 628 C CA . GLU A 1 81 ? 10.538 2.690 14.016 1.00 70.31 81 GLU A CA 1
ATOM 629 C C . GLU A 1 81 ? 11.885 2.413 13.339 1.00 70.31 81 GLU A C 1
ATOM 631 O O . GLU A 1 81 ? 12.798 1.833 13.922 1.00 70.31 81 GLU A O 1
ATOM 636 N N . GLU A 1 82 ? 11.985 2.794 12.071 1.00 70.88 82 GLU A N 1
ATOM 637 C CA . GLU A 1 82 ? 13.206 2.680 11.286 1.00 70.88 82 GLU A CA 1
ATOM 638 C C . GLU A 1 82 ? 13.949 4.017 11.259 1.00 70.88 82 GLU A C 1
ATOM 640 O O . GLU A 1 82 ? 13.336 5.087 11.219 1.00 70.88 82 GLU A O 1
ATOM 645 N N . ASP A 1 83 ? 15.283 3.957 11.231 1.00 77.50 83 ASP A N 1
ATOM 646 C CA . ASP A 1 83 ? 16.121 5.129 10.972 1.00 77.50 83 ASP A CA 1
ATOM 647 C C . ASP A 1 83 ? 15.677 5.801 9.659 1.00 77.50 83 ASP A C 1
ATOM 649 O O . ASP A 1 83 ? 15.437 5.137 8.642 1.00 77.50 83 ASP A O 1
ATOM 653 N N . ALA A 1 84 ? 15.589 7.132 9.670 1.00 78.25 84 ALA A N 1
ATOM 654 C CA . ALA A 1 84 ? 15.218 7.933 8.512 1.00 78.25 84 ALA A CA 1
ATOM 655 C C . ALA A 1 84 ? 16.064 7.589 7.275 1.00 78.25 84 ALA A C 1
ATOM 657 O O . ALA A 1 84 ? 15.524 7.519 6.170 1.00 78.25 84 ALA A O 1
ATOM 658 N N . LEU A 1 85 ? 17.359 7.299 7.455 1.00 81.56 85 LEU A N 1
ATOM 659 C CA . LEU A 1 85 ? 18.251 6.915 6.357 1.00 81.56 85 LEU A CA 1
ATOM 660 C C . LEU A 1 85 ? 17.814 5.611 5.673 1.00 81.56 85 LEU A C 1
ATOM 662 O O . LEU A 1 85 ? 17.882 5.512 4.446 1.00 81.56 85 LEU A O 1
ATOM 666 N N . LEU A 1 86 ? 17.328 4.630 6.440 1.00 85.50 86 LEU A N 1
ATOM 667 C CA . LEU A 1 86 ? 16.841 3.362 5.894 1.00 85.50 86 LEU A CA 1
ATOM 668 C C . LEU A 1 86 ? 15.559 3.578 5.087 1.00 85.50 86 LEU A C 1
ATOM 670 O O . LEU A 1 86 ? 15.440 3.068 3.971 1.00 85.50 86 LEU A O 1
ATOM 674 N N . ILE A 1 87 ? 14.629 4.381 5.609 1.00 87.94 87 ILE A N 1
ATOM 675 C CA . ILE A 1 87 ? 13.384 4.715 4.906 1.00 87.94 8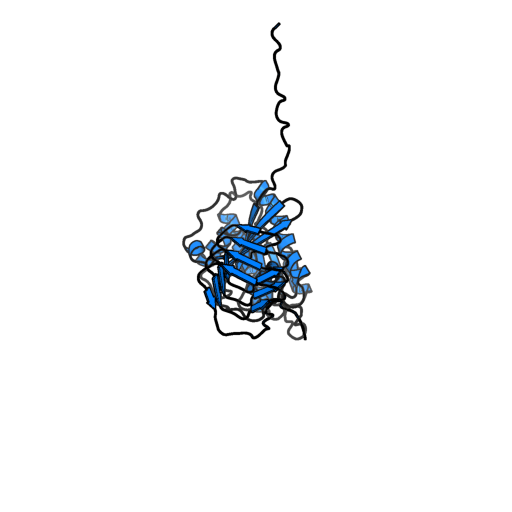7 ILE A CA 1
ATOM 676 C C . ILE A 1 87 ? 13.691 5.453 3.595 1.00 87.94 87 ILE A C 1
ATOM 678 O O . ILE A 1 87 ? 13.099 5.149 2.558 1.00 87.94 87 ILE A O 1
ATOM 682 N N . GLU A 1 88 ? 14.648 6.384 3.591 1.00 89.56 88 GLU A N 1
ATOM 683 C CA . GLU A 1 88 ? 15.048 7.078 2.367 1.00 89.56 88 GLU A CA 1
ATOM 684 C C . GLU A 1 88 ? 15.595 6.138 1.289 1.00 89.56 88 GLU A C 1
ATOM 686 O O . GLU A 1 88 ? 15.316 6.344 0.106 1.00 89.56 88 GLU A O 1
ATOM 691 N N . GLU A 1 89 ? 16.391 5.128 1.653 1.00 89.00 89 GLU A N 1
ATOM 692 C CA . GLU A 1 89 ? 16.900 4.152 0.683 1.00 89.00 89 GLU A CA 1
ATOM 693 C C . GLU A 1 89 ? 15.766 3.358 0.030 1.00 89.00 89 GLU A C 1
ATOM 695 O O . GLU A 1 89 ? 15.761 3.182 -1.193 1.00 89.00 89 GLU A O 1
ATOM 700 N N . LYS A 1 90 ? 14.764 2.962 0.821 1.00 91.31 90 LYS A N 1
ATOM 701 C CA . LYS A 1 90 ? 13.547 2.295 0.334 1.00 91.31 90 LYS A CA 1
ATOM 702 C C . LYS A 1 90 ? 12.776 3.208 -0.615 1.00 91.31 90 LYS A C 1
ATOM 704 O O . LYS A 1 90 ? 12.403 2.799 -1.713 1.00 91.31 90 LYS A O 1
ATOM 709 N N . ILE A 1 91 ? 12.629 4.485 -0.257 1.00 92.06 91 ILE A N 1
ATOM 710 C CA . ILE A 1 91 ? 11.979 5.488 -1.109 1.00 92.06 91 ILE A CA 1
ATOM 711 C C . ILE A 1 91 ? 12.749 5.717 -2.416 1.00 92.06 91 ILE A C 1
ATOM 713 O O . ILE A 1 91 ? 12.145 5.848 -3.480 1.00 92.06 91 ILE A O 1
ATOM 717 N N . LYS A 1 92 ? 14.085 5.731 -2.375 1.00 90.06 92 LYS A N 1
ATOM 718 C CA . LYS A 1 92 ? 14.929 5.854 -3.576 1.00 90.06 92 LYS A CA 1
ATOM 719 C C . LYS A 1 92 ? 14.814 4.631 -4.494 1.00 90.06 92 LYS A C 1
ATOM 721 O O . LYS A 1 92 ? 15.089 4.766 -5.689 1.00 90.06 92 LYS A O 1
ATOM 726 N N . TRP A 1 93 ? 14.452 3.463 -3.957 1.00 90.31 93 TRP A N 1
ATOM 727 C CA . TRP A 1 93 ? 14.267 2.225 -4.715 1.00 90.31 93 TRP A CA 1
ATOM 728 C C . TRP A 1 93 ? 12.906 2.147 -5.430 1.00 90.31 93 TRP A C 1
ATOM 730 O O . TRP A 1 93 ? 12.850 1.594 -6.529 1.00 90.31 93 TRP A O 1
ATOM 740 N N . GLY A 1 94 ? 11.844 2.711 -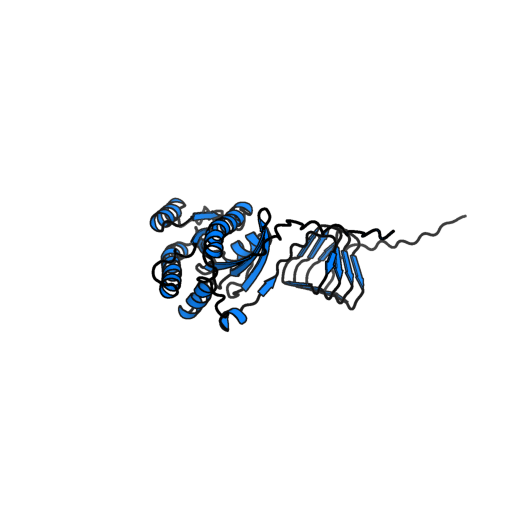4.847 1.00 92.56 94 GLY A N 1
ATOM 741 C CA . GLY A 1 94 ? 10.475 2.642 -5.374 1.00 92.56 94 GLY A CA 1
ATOM 742 C C . GLY A 1 94 ? 10.179 3.549 -6.575 1.00 92.56 94 GLY A C 1
ATOM 743 O O . GLY A 1 94 ? 10.611 4.703 -6.627 1.00 92.56 94 GLY A O 1
ATOM 744 N N . ASP A 1 95 ? 9.377 3.033 -7.509 1.00 92.44 95 ASP A N 1
ATOM 745 C CA . ASP A 1 95 ? 8.788 3.776 -8.632 1.00 92.44 95 ASP A CA 1
ATOM 746 C C . ASP A 1 95 ? 7.392 4.336 -8.277 1.00 92.44 95 ASP A C 1
ATOM 748 O O . ASP A 1 95 ? 6.983 5.363 -8.819 1.00 92.44 95 ASP A O 1
ATOM 752 N N . GLY A 1 96 ? 6.679 3.695 -7.342 1.00 95.81 96 GLY A N 1
ATOM 753 C CA . GLY A 1 96 ? 5.392 4.142 -6.799 1.00 95.81 96 GLY A CA 1
ATOM 754 C C . GLY A 1 96 ? 5.183 3.712 -5.344 1.00 95.81 96 GLY A C 1
ATOM 755 O O . GLY A 1 96 ? 5.828 2.777 -4.863 1.00 95.81 96 GLY A O 1
ATOM 756 N N . PHE A 1 97 ? 4.280 4.398 -4.640 1.00 97.88 97 PHE A N 1
ATOM 757 C CA . PHE A 1 97 ? 4.134 4.275 -3.187 1.00 97.88 97 PHE A CA 1
ATOM 758 C C . PHE A 1 97 ? 2.693 4.005 -2.767 1.00 97.88 97 PHE A C 1
ATOM 760 O O . PHE A 1 97 ? 1.763 4.675 -3.217 1.00 97.88 97 PHE A O 1
ATOM 767 N N . VAL A 1 98 ? 2.520 3.053 -1.854 1.00 98.56 98 VAL A N 1
ATOM 768 C CA . VAL A 1 98 ? 1.251 2.804 -1.164 1.00 98.56 98 VAL A CA 1
ATOM 769 C C . VAL A 1 98 ? 1.443 3.165 0.303 1.00 98.56 98 VAL A C 1
ATOM 771 O O . VAL A 1 98 ? 2.275 2.563 0.979 1.00 98.56 98 VAL A O 1
ATOM 774 N N . ILE A 1 99 ? 0.691 4.146 0.799 1.00 98.25 99 ILE A N 1
ATOM 775 C CA . ILE A 1 99 ? 0.740 4.568 2.202 1.00 98.25 99 ILE A CA 1
ATOM 776 C C . ILE A 1 99 ? -0.490 4.011 2.909 1.00 98.25 99 ILE A C 1
ATOM 778 O O . ILE A 1 99 ? -1.610 4.443 2.642 1.00 98.25 99 ILE A O 1
ATOM 782 N N . VAL A 1 100 ? -0.279 3.032 3.784 1.00 98.56 100 VAL A N 1
ATOM 783 C CA . VAL A 1 100 ? -1.342 2.287 4.462 1.00 98.56 100 VAL A CA 1
ATOM 784 C C . VAL A 1 100 ? -1.500 2.786 5.893 1.00 98.56 100 VAL A C 1
ATOM 786 O O . VAL A 1 100 ? -0.530 2.846 6.648 1.00 98.56 100 VAL A O 1
ATOM 789 N N . TYR A 1 101 ? -2.737 3.066 6.284 1.00 98.75 101 TYR A N 1
ATOM 790 C CA . TYR A 1 101 ? -3.134 3.253 7.677 1.00 98.75 101 TYR A CA 1
ATOM 791 C C . TYR A 1 101 ? -4.306 2.327 8.023 1.00 98.75 101 TYR A C 1
ATOM 793 O O . TYR A 1 101 ? -4.952 1.773 7.133 1.00 98.75 101 TYR A O 1
ATOM 801 N N . SER A 1 102 ? -4.565 2.119 9.313 1.00 98.56 102 SER A N 1
ATOM 802 C CA . SER A 1 102 ? -5.714 1.342 9.792 1.00 98.56 102 SER A CA 1
ATOM 803 C C . SER A 1 102 ? -6.843 2.284 10.189 1.00 98.56 102 SER A C 1
ATOM 805 O O . SER A 1 102 ? -6.607 3.224 10.946 1.00 98.56 102 SER A O 1
ATOM 807 N N . VAL A 1 103 ? -8.082 2.010 9.771 1.00 98.75 103 VAL A N 1
ATOM 808 C CA . VAL A 1 103 ? -9.249 2.795 10.232 1.00 98.75 103 VAL A CA 1
ATOM 809 C C . VAL A 1 103 ? -9.444 2.711 11.749 1.00 98.75 103 VAL A C 1
ATOM 811 O O . VAL A 1 103 ? -10.048 3.594 12.349 1.00 98.75 103 VAL A O 1
ATOM 814 N N . THR A 1 104 ? -8.891 1.670 12.372 1.00 98.62 104 THR A N 1
ATOM 815 C CA . THR A 1 104 ? -8.920 1.413 13.818 1.00 98.62 104 THR A CA 1
ATOM 816 C C . THR A 1 104 ? -7.732 2.011 14.578 1.00 98.62 104 THR A C 1
ATOM 818 O O . THR A 1 104 ? -7.514 1.661 15.731 1.00 98.62 104 THR A O 1
ATOM 821 N N . ASP A 1 105 ? -6.884 2.815 13.931 1.00 98.38 105 ASP A N 1
ATOM 822 C CA . ASP A 1 105 ? -5.697 3.391 14.568 1.00 98.38 105 ASP A CA 1
ATOM 823 C C . ASP A 1 105 ? -5.453 4.821 14.074 1.00 98.38 105 ASP A C 1
ATOM 825 O O . ASP A 1 105 ? -4.914 5.063 12.987 1.00 98.38 105 ASP A O 1
ATOM 829 N N . ARG A 1 106 ? -5.817 5.788 14.921 1.00 98.19 106 ARG A N 1
ATOM 830 C CA . ARG A 1 106 ? -5.657 7.216 14.634 1.00 98.19 106 ARG A CA 1
ATOM 831 C C . ARG A 1 106 ? -4.191 7.643 14.519 1.00 98.19 106 ARG A C 1
ATOM 833 O O . ARG A 1 106 ? -3.898 8.558 13.748 1.00 98.19 106 ARG A O 1
ATOM 840 N N . CYS A 1 107 ? -3.271 7.002 15.241 1.00 97.50 107 CYS A N 1
ATOM 841 C CA . CYS A 1 107 ? -1.843 7.305 15.143 1.00 97.50 107 CYS A CA 1
ATOM 842 C C . CYS A 1 107 ? -1.319 6.951 13.750 1.00 97.50 107 CYS A C 1
ATOM 844 O O . CYS A 1 107 ? -0.621 7.758 13.132 1.00 97.50 107 CYS A O 1
ATOM 846 N N . SER A 1 108 ? -1.755 5.809 13.212 1.00 97.94 108 SER A N 1
ATOM 847 C CA . SER A 1 108 ? -1.376 5.387 11.863 1.00 97.94 108 SER A CA 1
ATOM 848 C C . SER A 1 108 ? -1.875 6.340 10.776 1.00 97.94 108 SER A C 1
ATOM 850 O O . SER A 1 108 ? -1.172 6.574 9.794 1.00 97.94 108 SER A O 1
ATOM 852 N N . PHE A 1 109 ? -3.051 6.947 10.971 1.00 98.56 109 PHE A N 1
ATOM 853 C CA . PHE A 1 109 ? -3.591 7.971 10.076 1.00 98.56 109 PHE A CA 1
ATOM 854 C C . PHE A 1 109 ? -2.789 9.275 10.130 1.00 98.56 109 PHE A C 1
ATOM 856 O O . PHE A 1 109 ? -2.440 9.830 9.088 1.00 98.56 109 PHE A O 1
ATOM 863 N N . ASN A 1 110 ? -2.439 9.745 11.330 1.00 97.62 110 ASN A N 1
ATOM 864 C CA . ASN A 1 110 ? -1.644 10.966 11.496 1.00 97.62 110 ASN A CA 1
ATOM 865 C C . ASN A 1 110 ? -0.263 10.850 10.818 1.00 97.62 110 ASN A C 1
ATOM 867 O O . ASN A 1 110 ? 0.267 11.834 10.299 1.00 97.62 110 ASN A O 1
ATOM 871 N N . GLU A 1 111 ? 0.291 9.639 10.768 1.00 96.12 111 GLU A N 1
ATOM 872 C CA . GLU A 1 111 ? 1.589 9.351 10.158 1.00 96.12 111 GLU A CA 1
ATOM 873 C C . GLU A 1 111 ? 1.597 9.459 8.618 1.00 96.12 111 GLU A C 1
ATOM 875 O O . GLU A 1 111 ? 2.643 9.701 8.005 1.00 96.12 111 GLU A O 1
ATOM 880 N N . VAL A 1 112 ? 0.432 9.353 7.965 1.00 97.50 112 VAL A N 1
ATOM 881 C CA . VAL A 1 112 ? 0.301 9.403 6.496 1.00 97.50 112 VAL A CA 1
ATOM 882 C C . VAL A 1 112 ? 0.908 10.682 5.917 1.00 97.50 112 VAL A C 1
ATOM 884 O O . VAL A 1 112 ? 1.632 10.623 4.920 1.00 97.50 112 VAL A O 1
ATOM 887 N N . MET A 1 113 ? 0.661 11.836 6.548 1.00 96.38 113 MET A N 1
ATOM 888 C CA . MET A 1 113 ? 1.198 13.123 6.086 1.00 96.38 113 MET A CA 1
ATOM 889 C C . MET A 1 113 ? 2.725 13.143 6.104 1.00 96.38 113 MET A C 1
ATOM 891 O O . MET A 1 113 ? 3.347 13.586 5.136 1.00 96.38 113 MET A O 1
ATOM 895 N N . ARG A 1 114 ? 3.333 12.633 7.183 1.00 95.25 114 ARG A N 1
ATOM 896 C CA . ARG A 1 114 ? 4.790 12.586 7.336 1.00 95.25 114 ARG A CA 1
ATOM 897 C C . ARG A 1 114 ? 5.422 11.706 6.260 1.00 95.25 114 ARG A C 1
ATOM 899 O O . ARG A 1 114 ? 6.408 12.107 5.642 1.00 95.25 114 ARG A O 1
ATOM 906 N N . LEU A 1 115 ? 4.834 10.539 5.993 1.00 95.50 115 LEU A N 1
ATOM 907 C CA . LEU A 1 115 ? 5.315 9.615 4.962 1.00 95.50 115 LEU A CA 1
ATOM 908 C C . LEU A 1 115 ? 5.175 10.202 3.552 1.00 95.50 115 LEU A C 1
ATOM 910 O O . LEU A 1 115 ? 6.125 10.141 2.772 1.00 95.50 115 LEU A O 1
ATOM 914 N N . CYS A 1 116 ? 4.039 10.832 3.233 1.00 95.75 116 CYS A N 1
ATOM 915 C CA . CYS A 1 116 ? 3.844 11.505 1.944 1.00 95.75 116 CYS A CA 1
ATOM 916 C C . CYS A 1 116 ? 4.852 12.645 1.741 1.00 95.75 116 CYS A C 1
ATOM 918 O O . CYS A 1 116 ? 5.425 12.786 0.658 1.00 95.75 116 CYS A O 1
ATOM 920 N N . PHE A 1 117 ? 5.101 13.443 2.785 1.00 94.06 117 PHE A N 1
ATOM 921 C CA . PHE A 1 117 ? 6.120 14.489 2.755 1.00 94.06 117 PHE A CA 1
ATOM 922 C C . PHE A 1 117 ? 7.507 13.906 2.476 1.00 94.06 117 PHE A C 1
ATOM 924 O O . PHE A 1 117 ? 8.202 14.394 1.586 1.00 94.06 117 PHE A O 1
ATOM 931 N N . LEU A 1 118 ? 7.891 12.838 3.179 1.00 93.00 118 LEU A N 1
ATOM 932 C CA . LEU A 1 118 ? 9.201 12.211 3.019 1.00 93.00 118 LEU A CA 1
ATOM 933 C C . LEU A 1 118 ? 9.401 11.654 1.602 1.00 93.00 118 LEU A C 1
ATOM 935 O O . LEU A 1 118 ? 10.440 11.897 0.989 1.00 93.00 118 LEU A O 1
ATOM 939 N N . VAL A 1 119 ? 8.391 10.975 1.048 1.00 93.56 119 VAL A N 1
ATOM 940 C CA . VAL A 1 119 ? 8.422 10.466 -0.333 1.00 93.56 119 VAL A CA 1
ATOM 941 C C . VAL A 1 119 ? 8.662 11.601 -1.332 1.00 93.56 119 VAL A C 1
ATOM 943 O O . VAL A 1 119 ? 9.566 11.516 -2.171 1.00 93.56 119 VAL A O 1
ATOM 946 N N . ASN A 1 120 ? 7.902 12.691 -1.211 1.00 92.06 120 ASN A N 1
ATOM 947 C CA . ASN A 1 120 ? 8.048 13.855 -2.081 1.00 92.06 120 ASN A CA 1
ATOM 948 C C . ASN A 1 120 ? 9.400 14.551 -1.900 1.00 92.06 120 ASN A C 1
ATOM 950 O O . ASN A 1 120 ? 10.026 14.932 -2.890 1.00 92.06 120 ASN A O 1
ATOM 954 N N . HIS A 1 121 ? 9.875 14.691 -0.662 1.00 90.31 121 HIS A N 1
ATOM 955 C CA . HIS A 1 121 ? 11.149 15.329 -0.344 1.00 90.31 121 HIS A CA 1
ATOM 956 C C . HIS A 1 121 ? 12.328 14.579 -0.977 1.00 90.31 121 HIS A C 1
ATOM 958 O O . HIS A 1 121 ? 13.124 15.170 -1.708 1.00 90.31 121 HIS A O 1
ATOM 964 N N . VAL A 1 122 ? 12.393 13.260 -0.779 1.00 89.00 122 VAL A N 1
ATOM 965 C CA . VAL A 1 122 ? 13.467 12.405 -1.304 1.00 89.00 122 VAL A CA 1
ATOM 966 C C . VAL A 1 122 ? 13.487 12.396 -2.833 1.00 89.00 122 VAL A C 1
ATOM 968 O O . VAL A 1 122 ? 14.557 12.470 -3.443 1.00 89.00 122 VAL A O 1
ATOM 971 N N . HIS A 1 123 ? 12.319 12.334 -3.482 1.00 83.69 123 HIS A N 1
ATOM 972 C CA . HIS A 1 123 ? 12.247 12.376 -4.947 1.00 83.69 123 HIS A CA 1
ATOM 973 C C . HIS A 1 123 ? 12.543 13.765 -5.515 1.00 83.69 123 HIS A C 1
ATOM 975 O O . HIS A 1 123 ? 13.172 13.847 -6.569 1.00 83.69 123 HIS A O 1
ATOM 981 N N . SER A 1 124 ? 12.171 14.839 -4.816 1.00 82.88 124 SER A N 1
ATOM 982 C CA . SER A 1 124 ? 12.483 16.214 -5.230 1.00 82.88 124 SER A CA 1
ATOM 983 C C . SER A 1 124 ? 13.979 16.509 -5.132 1.00 82.88 124 SER A C 1
ATOM 985 O O . SER A 1 124 ? 14.554 17.065 -6.061 1.00 82.88 124 SER A O 1
ATOM 987 N N . ALA A 1 125 ? 14.640 16.074 -4.054 1.00 75.62 125 ALA A N 1
ATOM 988 C CA . ALA A 1 125 ? 16.085 16.236 -3.882 1.00 75.62 125 ALA A CA 1
ATOM 989 C C . ALA A 1 125 ? 16.895 15.458 -4.936 1.00 75.62 125 ALA A C 1
ATOM 991 O O . ALA A 1 125 ? 17.989 15.862 -5.328 1.00 75.62 125 ALA A O 1
ATOM 992 N N . ALA A 1 126 ? 16.355 14.336 -5.414 1.00 67.12 126 ALA A N 1
ATOM 993 C CA . ALA A 1 126 ? 17.032 13.457 -6.358 1.00 67.12 126 ALA A CA 1
ATOM 994 C C . ALA A 1 126 ? 16.787 13.798 -7.842 1.00 67.12 126 ALA A C 1
ATOM 996 O O . ALA A 1 126 ? 17.354 13.122 -8.708 1.00 67.12 126 ALA A O 1
ATOM 997 N N . ARG A 1 127 ? 15.939 14.786 -8.168 1.00 65.44 127 ARG A N 1
ATOM 998 C CA . ARG A 1 127 ? 15.582 15.145 -9.552 1.00 65.44 127 ARG A CA 1
ATOM 999 C C . ARG A 1 127 ? 15.820 16.642 -9.808 1.00 65.44 127 ARG A C 1
ATOM 1001 O O . ARG A 1 127 ? 15.612 17.474 -8.936 1.00 65.44 127 ARG A O 1
ATOM 1008 N N . LYS A 1 128 ? 16.254 17.008 -11.026 1.00 56.78 128 LYS A N 1
ATOM 1009 C CA . LYS A 1 128 ? 16.271 18.422 -11.468 1.00 56.78 128 LYS A CA 1
ATOM 1010 C C . LYS A 1 128 ? 14.850 18.991 -11.368 1.00 56.78 128 LYS A C 1
ATOM 1012 O O . LYS A 1 128 ? 13.898 18.247 -11.586 1.00 56.78 128 LYS A O 1
ATOM 1017 N N . SER A 1 129 ? 14.734 20.286 -11.068 1.00 54.09 129 SER A N 1
ATOM 1018 C CA . SER A 1 129 ? 13.549 20.993 -10.537 1.00 54.09 129 SER A CA 1
ATOM 1019 C C . SER A 1 129 ? 12.235 20.953 -11.350 1.00 54.09 129 SER A C 1
ATOM 1021 O O . SER A 1 129 ? 11.339 21.739 -11.069 1.00 54.09 129 SER A O 1
ATOM 1023 N N . SER A 1 130 ? 12.096 20.088 -12.357 1.00 57.09 130 SER A N 1
ATOM 1024 C CA . SER A 1 130 ? 10.939 20.000 -13.258 1.00 57.09 130 SER A CA 1
ATOM 1025 C C . SER A 1 130 ? 10.298 18.607 -13.318 1.00 57.09 130 SER A C 1
ATOM 1027 O O . SER A 1 130 ? 9.561 18.321 -14.258 1.00 57.09 130 SER A O 1
ATOM 1029 N N . ALA A 1 131 ? 10.638 17.696 -12.406 1.00 67.12 131 ALA A N 1
ATOM 1030 C CA . ALA A 1 131 ? 10.107 16.339 -12.447 1.00 67.12 131 ALA A CA 1
ATOM 1031 C C . ALA A 1 131 ? 8.784 16.235 -11.680 1.00 67.12 131 ALA A C 1
ATOM 1033 O O . ALA A 1 131 ? 8.687 16.712 -10.552 1.00 67.12 131 ALA A O 1
ATOM 1034 N N . GLU A 1 132 ? 7.796 15.572 -12.282 1.00 75.69 132 GLU A N 1
ATOM 1035 C CA . GLU A 1 132 ? 6.519 15.289 -11.625 1.00 75.69 132 GLU A CA 1
ATOM 1036 C C . GLU A 1 132 ? 6.722 14.476 -10.334 1.00 75.69 132 GLU A C 1
ATOM 1038 O O . GLU A 1 132 ? 7.632 13.629 -10.278 1.00 75.69 132 GLU A O 1
ATOM 1043 N N . PRO A 1 133 ? 5.903 14.725 -9.293 1.00 84.12 133 PRO A N 1
ATOM 1044 C CA . PRO A 1 133 ? 5.994 13.993 -8.037 1.00 84.12 133 PRO A CA 1
ATOM 1045 C C . PRO A 1 133 ? 5.805 12.485 -8.270 1.00 84.12 133 PRO A C 1
ATOM 1047 O O . PRO A 1 133 ? 5.122 12.079 -9.214 1.00 84.12 133 PRO A O 1
ATOM 1050 N N . PRO A 1 134 ? 6.431 11.627 -7.447 1.00 89.81 134 PRO A N 1
ATOM 1051 C CA . PRO A 1 134 ? 6.207 10.191 -7.538 1.00 89.81 134 PRO A CA 1
ATOM 1052 C C . PRO A 1 134 ? 4.725 9.854 -7.275 1.00 89.81 134 PRO A C 1
ATOM 1054 O O . PRO A 1 134 ? 4.103 10.501 -6.433 1.00 89.81 134 PRO A O 1
ATOM 1057 N N . PRO A 1 135 ? 4.151 8.835 -7.937 1.00 95.06 135 PRO A N 1
ATOM 1058 C CA . PRO A 1 135 ? 2.787 8.396 -7.664 1.00 95.06 135 PRO A CA 1
ATOM 1059 C C . PRO A 1 135 ? 2.641 7.837 -6.247 1.00 95.06 135 PRO A C 1
ATOM 1061 O O . PRO A 1 135 ? 3.407 6.961 -5.833 1.00 95.06 135 PRO A O 1
ATOM 1064 N N . ILE A 1 136 ? 1.634 8.325 -5.521 1.00 97.50 136 ILE A N 1
ATOM 1065 C CA . ILE A 1 136 ? 1.297 7.896 -4.161 1.00 97.50 136 ILE A CA 1
ATOM 1066 C C . ILE A 1 136 ? -0.201 7.576 -4.095 1.00 97.50 136 ILE A C 1
ATOM 1068 O O . ILE A 1 136 ? -1.033 8.383 -4.516 1.00 97.50 136 ILE A O 1
ATOM 1072 N N . VAL A 1 137 ? -0.545 6.419 -3.529 1.00 98.56 137 VAL A N 1
ATOM 1073 C CA . VAL A 1 137 ? -1.924 6.045 -3.182 1.00 98.56 137 VAL A CA 1
ATOM 1074 C C . VAL A 1 137 ? -2.039 5.898 -1.668 1.00 98.56 137 VAL A C 1
ATOM 1076 O O . VAL A 1 137 ? -1.263 5.169 -1.051 1.00 98.56 137 VAL A O 1
ATOM 1079 N N . ILE A 1 138 ? -3.021 6.574 -1.075 1.00 98.69 138 ILE A N 1
ATOM 1080 C CA . ILE A 1 138 ? -3.379 6.429 0.338 1.00 98.69 138 IL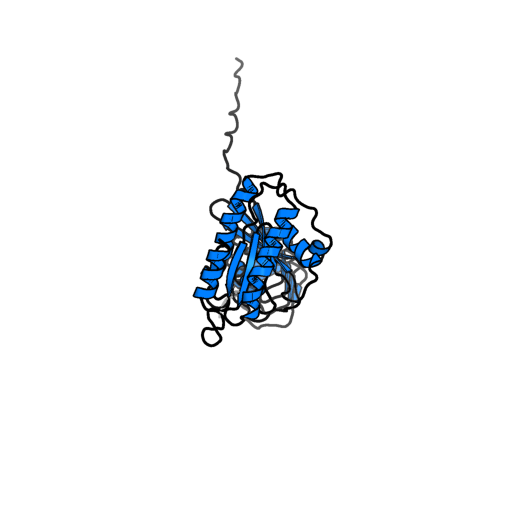E A CA 1
ATOM 1081 C C . ILE A 1 138 ? -4.390 5.288 0.469 1.00 98.69 138 ILE A C 1
ATOM 1083 O O . ILE A 1 138 ? -5.370 5.228 -0.278 1.00 98.69 138 ILE A O 1
ATOM 1087 N N . VAL A 1 139 ? -4.164 4.394 1.429 1.00 98.81 139 VAL A N 1
ATOM 1088 C CA . VAL A 1 139 ? -5.020 3.236 1.694 1.00 98.81 139 VAL A CA 1
ATOM 1089 C C . VAL A 1 139 ? -5.459 3.231 3.154 1.00 98.81 139 VAL A C 1
ATOM 1091 O O . VAL A 1 139 ? -4.631 3.073 4.051 1.00 98.81 139 VAL A O 1
ATOM 1094 N N . ALA A 1 140 ? -6.766 3.350 3.378 1.00 98.75 140 ALA A N 1
ATOM 1095 C CA . ALA A 1 140 ? -7.400 3.034 4.652 1.00 98.75 140 ALA A CA 1
ATOM 1096 C C . ALA A 1 140 ? -7.722 1.541 4.677 1.00 98.75 140 ALA A C 1
ATOM 1098 O O . ALA A 1 140 ? -8.558 1.072 3.908 1.00 98.75 140 ALA A O 1
ATOM 1099 N N . ASN A 1 141 ? -7.039 0.777 5.518 1.00 98.62 141 ASN A N 1
ATOM 1100 C CA . ASN A 1 141 ? -7.250 -0.659 5.642 1.00 98.62 141 ASN A CA 1
ATOM 1101 C C . ASN A 1 141 ? -8.098 -0.996 6.877 1.00 98.62 141 ASN A C 1
ATOM 1103 O O . ASN A 1 141 ? -8.216 -0.198 7.807 1.00 98.62 141 ASN A O 1
ATOM 1107 N N . LYS A 1 142 ? -8.606 -2.232 6.903 1.00 98.00 142 LYS A N 1
ATOM 1108 C CA . LYS A 1 142 ? -9.428 -2.816 7.973 1.00 98.00 142 LYS A CA 1
ATOM 1109 C C . LYS A 1 142 ? -10.813 -2.190 8.117 1.00 98.00 142 LYS A C 1
ATOM 1111 O O . LYS A 1 142 ? -11.351 -2.144 9.218 1.00 98.00 142 LYS A O 1
ATOM 1116 N N . LYS A 1 143 ? -11.413 -1.732 7.015 1.00 97.88 143 LYS A N 1
ATOM 1117 C CA . LYS A 1 143 ? -12.784 -1.194 7.035 1.00 97.88 143 LYS A CA 1
ATOM 1118 C C . LYS A 1 143 ? -13.846 -2.186 7.526 1.00 97.88 143 LYS A C 1
ATOM 1120 O O . LYS A 1 143 ? -14.940 -1.772 7.869 1.00 97.88 143 LYS A O 1
ATOM 1125 N N . ASP A 1 144 ? -13.529 -3.484 7.543 1.00 97.38 144 ASP A N 1
ATOM 1126 C CA . ASP A 1 144 ? -14.369 -4.530 8.137 1.00 97.38 144 ASP A CA 1
ATOM 1127 C C . ASP A 1 144 ? -14.520 -4.382 9.662 1.00 97.38 144 ASP A C 1
ATOM 1129 O O . ASP A 1 144 ? -15.471 -4.895 10.247 1.00 97.38 144 ASP A O 1
ATOM 1133 N N . LEU A 1 145 ? -13.619 -3.645 10.318 1.00 97.06 145 LEU A N 1
ATOM 1134 C CA . LEU A 1 145 ? -13.619 -3.417 11.762 1.00 97.06 145 LEU A CA 1
ATOM 1135 C C . LEU A 1 145 ? -14.358 -2.123 12.133 1.00 97.06 145 LEU A C 1
ATOM 1137 O O . LEU A 1 145 ? -13.800 -1.231 12.770 1.00 97.06 145 LEU A O 1
ATOM 1141 N N . GLU A 1 146 ? -15.626 -2.019 11.732 1.00 96.56 146 GLU A N 1
ATOM 1142 C CA . GLU A 1 146 ? -16.432 -0.802 11.923 1.00 96.56 146 GLU A CA 1
ATOM 1143 C C . GLU A 1 146 ? -16.639 -0.448 13.405 1.00 96.56 146 GLU A C 1
ATOM 1145 O O . GLU A 1 146 ? -16.631 0.722 13.776 1.00 96.56 146 GLU A O 1
ATOM 1150 N N . PHE A 1 147 ? -16.760 -1.454 14.276 1.00 97.56 147 PHE A N 1
ATOM 1151 C CA . PHE A 1 147 ? -16.933 -1.245 15.719 1.00 97.56 147 PHE A CA 1
ATOM 1152 C C . PHE A 1 147 ? -15.694 -0.656 16.406 1.00 97.56 147 PHE A C 1
ATOM 1154 O O . PHE A 1 147 ? -15.833 0.028 17.417 1.00 97.56 147 PHE A O 1
ATOM 1161 N N . ASP A 1 148 ? -14.506 -0.886 15.842 1.00 97.75 148 ASP A N 1
ATOM 1162 C CA . ASP A 1 148 ? -13.230 -0.384 16.361 1.00 97.75 148 ASP A CA 1
ATOM 1163 C C . ASP A 1 148 ? -12.755 0.866 15.599 1.00 97.75 148 ASP A C 1
ATOM 1165 O O . ASP A 1 148 ? -11.607 1.299 15.744 1.00 97.75 148 ASP A O 1
ATOM 1169 N N . ARG A 1 149 ? -13.603 1.446 14.737 1.00 98.50 149 ARG A N 1
ATOM 1170 C CA . ARG A 1 149 ? -13.233 2.571 13.877 1.00 98.50 149 ARG A CA 1
ATOM 1171 C C . ARG A 1 149 ? -12.902 3.818 14.701 1.00 98.50 149 ARG A C 1
ATOM 1173 O O . ARG A 1 149 ? -13.715 4.329 15.464 1.00 98.50 149 ARG A O 1
ATOM 1180 N N . MET A 1 150 ? -11.713 4.365 14.457 1.00 98.56 150 MET A N 1
ATOM 1181 C CA . MET A 1 150 ? -11.208 5.622 15.029 1.00 98.56 150 MET A CA 1
ATOM 1182 C C . MET A 1 150 ? -11.026 6.734 13.982 1.00 98.56 150 MET A C 1
ATOM 1184 O O . MET A 1 150 ? -10.818 7.900 14.333 1.00 98.56 150 MET A O 1
ATOM 1188 N N . VAL A 1 151 ? -11.040 6.370 12.698 1.00 98.62 151 VAL A N 1
ATOM 1189 C CA . VAL A 1 151 ? -10.851 7.269 11.556 1.00 98.62 151 VAL A CA 1
ATOM 1190 C C . VAL A 1 151 ? -12.014 7.074 10.595 1.00 98.62 151 VAL A C 1
ATOM 1192 O O . VAL A 1 151 ? -12.267 5.963 10.115 1.00 98.62 151 VAL A O 1
ATOM 1195 N N . THR A 1 152 ? -12.743 8.152 10.332 1.00 98.50 152 THR A N 1
ATOM 1196 C CA . THR A 1 152 ? -13.897 8.109 9.432 1.00 98.50 152 THR A CA 1
ATOM 1197 C C . THR A 1 152 ? -13.447 8.048 7.973 1.00 98.50 152 THR A C 1
ATOM 1199 O O . THR A 1 152 ? -12.347 8.482 7.626 1.00 98.50 152 THR A O 1
ATOM 1202 N N . THR A 1 153 ? -14.311 7.544 7.092 1.00 98.06 153 THR A N 1
ATOM 1203 C CA . THR A 1 153 ? -14.092 7.635 5.639 1.00 98.06 153 THR A CA 1
ATOM 1204 C C . THR A 1 153 ? -13.884 9.087 5.204 1.00 98.06 153 THR A C 1
ATOM 1206 O O . THR A 1 153 ? -13.004 9.376 4.396 1.00 98.06 153 THR A O 1
ATOM 1209 N N . GLU A 1 154 ? -14.637 10.016 5.801 1.00 98.50 154 GLU A N 1
ATOM 1210 C CA . GLU A 1 154 ? -14.534 11.449 5.527 1.00 98.50 154 GLU A CA 1
ATOM 1211 C C . GLU A 1 154 ? -13.153 12.018 5.894 1.00 98.50 154 GLU A C 1
ATOM 1213 O O . GLU A 1 154 ? -12.589 12.780 5.109 1.00 98.50 154 GLU A O 1
ATOM 1218 N N . ASP A 1 155 ? -12.560 11.615 7.024 1.00 98.38 155 ASP A N 1
ATOM 1219 C CA . ASP A 1 155 ? -11.194 12.016 7.395 1.00 98.38 155 ASP A CA 1
ATOM 1220 C C . ASP A 1 155 ? -10.182 11.614 6.306 1.00 98.38 155 ASP A C 1
ATOM 1222 O O . ASP A 1 155 ? -9.351 12.422 5.876 1.00 98.38 155 ASP A O 1
ATOM 1226 N N . GLY A 1 156 ? -10.277 10.368 5.829 1.00 98.25 156 GLY A N 1
ATOM 1227 C CA . GLY A 1 156 ? -9.438 9.831 4.757 1.00 98.25 156 GLY A CA 1
ATOM 1228 C C . GLY A 1 156 ? -9.615 10.572 3.434 1.00 98.25 156 GLY A C 1
ATOM 1229 O O . GLY A 1 156 ? -8.633 10.969 2.797 1.00 98.25 156 GLY A O 1
ATOM 1230 N N . GLU A 1 157 ? -10.864 10.817 3.042 1.00 98.38 157 GLU A N 1
ATOM 1231 C CA . GLU A 1 157 ? -11.183 11.583 1.844 1.00 98.38 157 GLU A CA 1
ATOM 1232 C C . GLU A 1 157 ? -10.669 13.020 1.923 1.00 98.38 157 GLU A C 1
ATOM 1234 O O . GLU A 1 157 ? -10.053 13.501 0.970 1.00 98.38 157 GLU A O 1
ATOM 1239 N N . ASN A 1 158 ? -10.889 13.708 3.043 1.00 98.56 158 ASN A N 1
ATOM 1240 C CA . ASN A 1 158 ? -10.458 15.088 3.244 1.00 98.56 158 ASN A CA 1
ATOM 1241 C C . ASN A 1 158 ? -8.934 15.206 3.182 1.00 98.56 158 ASN A C 1
ATOM 1243 O O . ASN A 1 158 ? -8.416 16.090 2.493 1.00 98.56 158 ASN A O 1
ATOM 1247 N N . LEU A 1 159 ? -8.211 14.271 3.806 1.00 98.12 159 LEU A N 1
ATOM 1248 C CA . LEU A 1 159 ? -6.756 14.199 3.698 1.00 98.12 159 LEU A CA 1
ATOM 1249 C C . LEU A 1 159 ? -6.308 13.994 2.243 1.00 98.12 159 LEU A C 1
ATOM 1251 O O . LEU A 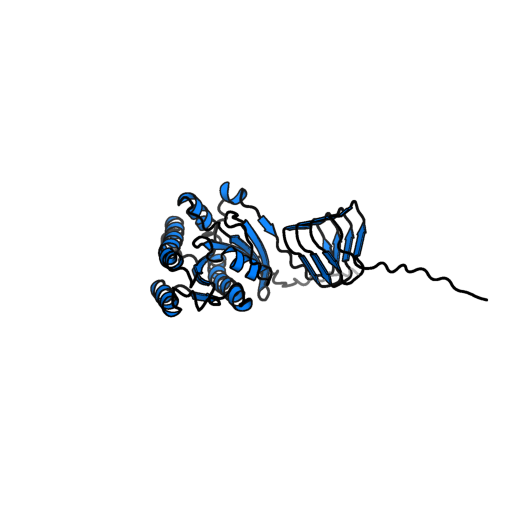1 159 ? -5.415 14.690 1.758 1.00 98.12 159 LEU A 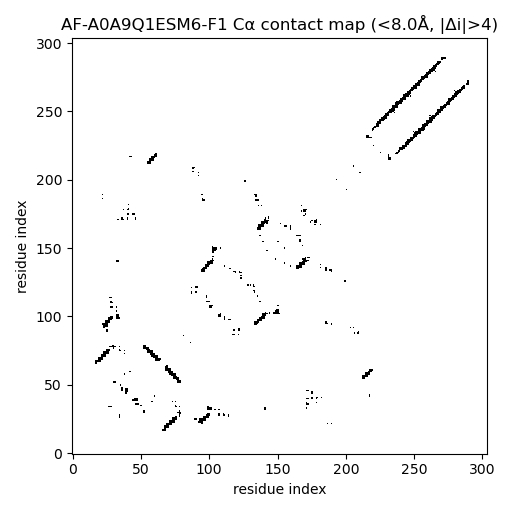O 1
ATOM 1255 N N . SER A 1 160 ? -6.946 13.072 1.521 1.00 97.31 160 SER A N 1
ATOM 1256 C CA . SER A 1 160 ? -6.600 12.791 0.125 1.00 97.31 160 SER A CA 1
ATOM 1257 C C . SER A 1 160 ? -6.848 13.980 -0.806 1.00 97.31 160 SER A C 1
ATOM 1259 O O . SER A 1 160 ? -6.004 14.283 -1.650 1.00 97.31 160 SER A O 1
ATOM 1261 N N . LYS A 1 161 ? -7.951 14.714 -0.599 1.00 98.00 161 LYS A N 1
ATOM 1262 C CA . LYS A 1 161 ? -8.293 15.946 -1.325 1.00 98.00 161 LYS A CA 1
ATOM 1263 C C . LYS A 1 161 ? -7.267 17.043 -1.040 1.00 98.00 161 LYS A C 1
ATOM 1265 O O . LYS A 1 161 ? -6.802 17.692 -1.976 1.00 98.00 161 LYS A O 1
ATOM 1270 N N . ALA A 1 162 ? -6.865 17.210 0.222 1.00 97.19 162 ALA A N 1
ATOM 1271 C CA . ALA A 1 162 ? -5.851 18.184 0.624 1.00 97.19 162 ALA A CA 1
ATOM 1272 C C . ALA A 1 162 ? -4.477 17.894 -0.007 1.00 97.19 162 ALA A C 1
ATOM 1274 O O . ALA A 1 162 ? -3.806 18.812 -0.479 1.00 97.19 162 ALA A O 1
ATOM 1275 N N . LEU A 1 163 ? -4.081 16.619 -0.068 1.00 95.56 163 LEU A N 1
ATOM 1276 C CA . LEU A 1 163 ? -2.808 16.190 -0.657 1.00 95.56 163 LEU A CA 1
ATOM 1277 C C . LEU A 1 163 ? -2.867 15.984 -2.180 1.00 95.56 163 LEU A C 1
ATOM 1279 O O . LEU A 1 163 ? -1.822 15.823 -2.807 1.00 95.56 163 LEU A O 1
ATOM 1283 N N . LYS A 1 164 ? -4.065 16.008 -2.780 1.00 96.19 164 LYS A N 1
ATOM 1284 C CA . LYS A 1 164 ? -4.328 15.681 -4.195 1.00 96.19 164 LYS A CA 1
ATOM 1285 C C . LYS A 1 164 ? -3.819 14.287 -4.582 1.00 96.19 164 LYS A C 1
ATOM 1287 O O . LYS A 1 164 ? -3.260 14.095 -5.660 1.00 96.19 164 LYS A O 1
ATOM 1292 N N . LEU A 1 165 ? -4.013 13.319 -3.690 1.00 96.38 165 LEU A N 1
ATOM 1293 C CA . LEU A 1 165 ? -3.607 11.925 -3.871 1.00 96.38 165 LEU A CA 1
ATOM 1294 C C . LEU A 1 165 ? -4.831 11.024 -4.027 1.00 96.38 165 LEU A C 1
ATOM 1296 O O . LEU A 1 165 ? -5.920 11.353 -3.558 1.00 96.38 165 LEU A O 1
ATOM 1300 N N . ARG A 1 166 ? -4.660 9.859 -4.663 1.00 96.75 166 ARG A N 1
ATOM 1301 C CA . ARG A 1 166 ? -5.729 8.854 -4.695 1.00 96.75 166 ARG A CA 1
ATOM 1302 C C . ARG A 1 166 ? -5.936 8.252 -3.311 1.00 96.75 166 ARG A C 1
ATOM 1304 O O . ARG A 1 166 ? -4.975 8.028 -2.576 1.00 96.75 166 ARG A O 1
ATOM 1311 N N . PHE A 1 167 ? -7.182 7.900 -3.024 1.00 98.31 167 PHE A N 1
ATOM 1312 C CA . PHE A 1 167 ? -7.594 7.262 -1.784 1.00 98.31 167 PHE A CA 1
ATOM 1313 C C . PHE A 1 167 ? -8.416 6.009 -2.066 1.00 98.31 167 PHE A C 1
ATOM 1315 O O . PHE A 1 167 ? -9.269 6.018 -2.951 1.00 98.31 167 PHE A O 1
ATOM 1322 N N . HIS A 1 168 ? -8.144 4.947 -1.313 1.00 98.50 168 HIS A N 1
ATOM 1323 C CA . HIS A 1 168 ? -8.966 3.744 -1.287 1.00 98.50 168 HIS A CA 1
ATOM 1324 C C . HIS A 1 168 ? -9.205 3.320 0.156 1.00 98.50 168 HIS A C 1
ATOM 1326 O O . HIS A 1 168 ? -8.261 3.205 0.937 1.00 98.50 168 HIS A O 1
ATOM 1332 N N . GLU A 1 169 ? -10.456 3.016 0.478 1.00 98.19 169 GLU A N 1
ATOM 1333 C CA . GLU A 1 169 ? -10.818 2.363 1.728 1.00 98.19 169 GLU A CA 1
ATOM 1334 C C . GLU A 1 169 ? -11.167 0.895 1.468 1.00 98.19 169 GLU A C 1
ATOM 1336 O O . GLU A 1 169 ? -12.108 0.569 0.736 1.00 98.19 169 GLU A O 1
ATOM 1341 N N . ILE A 1 170 ? -10.375 -0.006 2.048 1.00 98.44 170 ILE A N 1
ATOM 1342 C CA . ILE A 1 170 ? -10.384 -1.435 1.739 1.00 98.44 170 ILE A CA 1
ATOM 1343 C C . ILE A 1 170 ? -10.431 -2.290 3.006 1.00 98.44 170 ILE A C 1
ATOM 1345 O O . ILE A 1 170 ? -10.065 -1.869 4.106 1.00 98.44 170 ILE A O 1
ATOM 1349 N N . SER A 1 171 ? -10.822 -3.547 2.822 1.00 97.94 171 SER A N 1
ATOM 1350 C CA . SER A 1 171 ? -10.506 -4.618 3.762 1.00 97.94 171 SER A CA 1
ATOM 1351 C C . SER A 1 171 ? -9.590 -5.615 3.065 1.00 97.94 171 SER A C 1
ATOM 1353 O O . SER A 1 171 ? -10.019 -6.308 2.145 1.00 97.94 171 SER A O 1
ATOM 1355 N N . ALA A 1 172 ? -8.339 -5.747 3.510 1.00 95.31 172 ALA A N 1
ATOM 1356 C CA . ALA A 1 172 ? -7.474 -6.825 3.019 1.00 95.31 172 ALA A CA 1
ATOM 1357 C C . ALA A 1 172 ? -8.050 -8.226 3.332 1.00 95.31 172 ALA A C 1
ATOM 1359 O O . ALA A 1 172 ? -7.738 -9.194 2.635 1.00 95.31 172 ALA A O 1
ATOM 1360 N N . ARG A 1 173 ? -8.904 -8.334 4.360 1.00 94.56 173 ARG A N 1
ATOM 1361 C CA . ARG A 1 173 ? -9.569 -9.573 4.777 1.00 94.56 173 ARG A CA 1
ATOM 1362 C C . ARG A 1 173 ? -10.710 -9.951 3.837 1.00 94.56 173 ARG A C 1
ATOM 1364 O O . ARG A 1 173 ? -10.745 -11.073 3.333 1.00 94.56 173 ARG A O 1
ATOM 1371 N N . GLU A 1 174 ? -11.610 -9.012 3.572 1.00 91.81 174 GLU A N 1
ATOM 1372 C CA . GLU A 1 174 ? -12.858 -9.270 2.847 1.00 91.81 174 GLU A CA 1
ATOM 1373 C C . GLU A 1 174 ? -12.758 -8.872 1.362 1.00 91.81 174 GLU A C 1
ATOM 1375 O O . GLU A 1 174 ? -13.134 -9.640 0.478 1.00 91.81 174 GLU A O 1
ATOM 1380 N N . GLY A 1 175 ? -12.125 -7.740 1.046 1.00 86.81 175 GLY A N 1
ATOM 1381 C CA . GLY A 1 175 ? -12.104 -7.113 -0.282 1.00 86.81 175 GLY A CA 1
ATOM 1382 C C . GLY A 1 175 ? -10.886 -7.463 -1.145 1.00 86.81 175 GLY A C 1
ATOM 1383 O O . GLY A 1 175 ? -9.904 -6.719 -1.203 1.00 86.81 175 GLY A O 1
ATOM 1384 N N . CYS A 1 176 ? -10.940 -8.587 -1.872 1.00 87.12 176 CYS A N 1
ATOM 1385 C CA . CYS A 1 176 ? -9.869 -8.972 -2.808 1.00 87.12 176 CYS A CA 1
ATOM 1386 C C . CYS A 1 176 ? -9.750 -8.016 -4.007 1.00 87.12 176 CYS A C 1
ATOM 1388 O O . CYS A 1 176 ? -8.658 -7.530 -4.305 1.00 87.12 176 CYS A O 1
ATOM 1390 N N . GLU A 1 177 ? -10.878 -7.717 -4.655 1.00 91.75 177 GLU A N 1
ATOM 1391 C CA . GLU A 1 177 ? -10.941 -6.826 -5.822 1.00 91.75 177 GLU A CA 1
ATOM 1392 C C . GLU A 1 177 ? -10.552 -5.389 -5.465 1.00 91.75 177 GLU A C 1
ATOM 1394 O O . GLU A 1 177 ? -9.821 -4.732 -6.199 1.00 91.75 177 GLU A O 1
ATOM 1399 N N . GLU A 1 178 ? -10.961 -4.920 -4.287 1.00 95.44 178 GLU A N 1
ATOM 1400 C CA . GLU A 1 178 ? -10.616 -3.588 -3.780 1.00 95.44 178 GLU A CA 1
ATOM 1401 C C . GLU A 1 178 ? -9.111 -3.455 -3.553 1.00 95.44 178 GLU A C 1
ATOM 1403 O O . GLU A 1 178 ? -8.497 -2.463 -3.941 1.00 95.44 178 GLU A O 1
ATOM 1408 N N . THR A 1 179 ? -8.496 -4.501 -2.992 1.00 95.88 179 THR A N 1
ATOM 1409 C CA . THR A 1 179 ? -7.042 -4.570 -2.848 1.00 95.88 179 THR A CA 1
ATOM 1410 C C . THR A 1 179 ? -6.363 -4.547 -4.218 1.00 95.88 179 THR A C 1
ATOM 1412 O O . THR A 1 179 ? -5.407 -3.804 -4.413 1.00 95.88 179 THR A O 1
ATOM 1415 N N . ALA A 1 180 ? -6.860 -5.310 -5.198 1.00 94.12 180 ALA A N 1
ATOM 1416 C CA . ALA A 1 180 ? -6.309 -5.297 -6.552 1.00 94.12 180 ALA A CA 1
ATOM 1417 C C . ALA A 1 180 ? -6.434 -3.921 -7.227 1.00 94.12 180 ALA A C 1
ATOM 1419 O O . ALA A 1 180 ? -5.490 -3.473 -7.885 1.00 94.12 180 ALA A O 1
ATOM 1420 N N . ALA A 1 181 ? -7.551 -3.221 -7.020 1.00 95.94 181 ALA A N 1
ATOM 1421 C CA . ALA A 1 181 ? -7.793 -1.891 -7.566 1.00 95.94 181 ALA A CA 1
ATOM 1422 C C . ALA A 1 181 ? -6.724 -0.871 -7.137 1.00 95.94 181 ALA A C 1
ATOM 1424 O O . ALA A 1 181 ? -6.291 -0.079 -7.975 1.00 95.94 181 ALA A O 1
ATOM 1425 N N . VAL A 1 182 ? -6.224 -0.943 -5.895 1.00 97.81 182 VAL A N 1
ATOM 1426 C CA . VAL A 1 182 ? -5.122 -0.091 -5.400 1.00 97.81 182 VAL A CA 1
ATOM 1427 C C . VAL A 1 182 ? -3.878 -0.226 -6.281 1.00 97.81 182 VAL A C 1
ATOM 1429 O O . VAL A 1 182 ? -3.356 0.772 -6.783 1.00 97.81 182 VAL A O 1
ATOM 1432 N N . PHE A 1 183 ? -3.413 -1.458 -6.507 1.00 95.88 183 PHE A N 1
ATOM 1433 C CA . PHE A 1 183 ? -2.197 -1.718 -7.284 1.00 95.88 183 PHE A CA 1
ATOM 1434 C C . PHE A 1 183 ? -2.390 -1.411 -8.771 1.00 95.88 183 PHE A C 1
ATOM 1436 O O . PHE A 1 183 ? -1.484 -0.882 -9.412 1.00 95.88 183 PHE A O 1
ATOM 1443 N N . HIS A 1 184 ? -3.578 -1.675 -9.321 1.00 93.56 184 HIS A N 1
ATOM 1444 C CA . HIS A 1 184 ? -3.906 -1.305 -10.697 1.00 93.56 184 HIS A CA 1
ATOM 1445 C C . HIS A 1 184 ? -3.960 0.213 -10.903 1.00 93.56 184 HIS A C 1
ATOM 1447 O O . HIS A 1 184 ? -3.470 0.701 -11.922 1.00 93.56 184 HIS A O 1
ATOM 1453 N N . ALA A 1 185 ? -4.534 0.962 -9.958 1.00 93.94 185 ALA A N 1
ATOM 1454 C CA . ALA A 1 185 ? -4.559 2.419 -9.999 1.00 93.94 185 ALA A CA 1
ATOM 1455 C C . ALA A 1 185 ? -3.137 2.988 -9.933 1.00 93.94 185 ALA A C 1
ATOM 1457 O O . ALA A 1 185 ? -2.762 3.780 -10.794 1.00 93.94 185 ALA A O 1
ATOM 1458 N N . LEU A 1 186 ? -2.323 2.507 -8.987 1.00 95.56 186 LEU A N 1
ATOM 1459 C CA . LEU A 1 186 ? -0.931 2.933 -8.862 1.00 95.56 186 LEU A CA 1
ATOM 1460 C C . LEU A 1 186 ? -0.117 2.600 -10.121 1.00 95.56 186 LEU A C 1
ATOM 1462 O O . LEU A 1 186 ? 0.624 3.441 -10.619 1.00 95.56 186 LEU A O 1
ATOM 1466 N N . TYR A 1 187 ? -0.289 1.402 -10.686 1.00 92.88 187 TYR A N 1
ATOM 1467 C CA . TYR A 1 187 ? 0.358 1.014 -11.941 1.00 92.88 187 TYR A CA 1
ATOM 1468 C C . TYR A 1 187 ? 0.029 1.983 -13.086 1.00 92.88 187 TYR A C 1
ATOM 1470 O O . TYR A 1 187 ? 0.935 2.423 -13.794 1.00 92.88 187 TYR A O 1
ATOM 1478 N N . ARG A 1 188 ? -1.248 2.360 -13.246 1.00 91.81 188 ARG A N 1
ATOM 1479 C CA . ARG A 1 188 ? -1.679 3.325 -14.275 1.00 91.81 188 ARG A CA 1
ATOM 1480 C C . ARG A 1 188 ? -1.011 4.689 -14.116 1.00 91.81 188 ARG A C 1
ATOM 1482 O O . ARG A 1 188 ? -0.745 5.330 -15.127 1.00 91.81 188 ARG A O 1
ATOM 1489 N N . ASP A 1 189 ? -0.720 5.096 -12.885 1.00 92.06 189 ASP A N 1
ATOM 1490 C CA . ASP A 1 189 ? -0.069 6.374 -12.592 1.00 92.06 189 ASP A CA 1
ATOM 1491 C C . ASP A 1 189 ? 1.464 6.296 -12.788 1.00 92.06 189 ASP A C 1
ATOM 1493 O O . ASP A 1 189 ? 2.092 7.265 -13.210 1.00 92.06 189 ASP A O 1
ATOM 1497 N N . VAL A 1 190 ? 2.082 5.129 -12.558 1.00 90.25 190 VAL A N 1
ATOM 1498 C CA . VAL A 1 190 ? 3.535 4.917 -12.725 1.00 90.25 190 VAL A CA 1
ATOM 1499 C C . VAL A 1 190 ? 3.945 4.744 -14.193 1.00 90.25 190 VAL A C 1
ATOM 1501 O O . VAL A 1 190 ? 4.987 5.247 -14.615 1.00 90.25 190 VAL A O 1
ATOM 1504 N N . VAL A 1 191 ? 3.144 4.044 -14.999 1.00 87.88 191 VAL A N 1
ATOM 1505 C CA . VAL A 1 191 ? 3.495 3.697 -16.390 1.00 87.88 191 VAL A CA 1
ATOM 1506 C C . VAL A 1 191 ? 3.859 4.906 -17.268 1.00 87.88 191 VAL A C 1
ATOM 1508 O O . VAL A 1 191 ? 4.885 4.825 -17.956 1.00 87.88 191 VAL A O 1
ATOM 1511 N N . PRO A 1 192 ? 3.097 6.019 -17.265 1.00 86.50 192 PRO A N 1
ATOM 1512 C CA . PRO A 1 192 ? 3.439 7.204 -18.046 1.00 86.50 192 PRO A CA 1
ATOM 1513 C C . PRO A 1 192 ? 4.822 7.755 -17.689 1.00 86.50 192 PRO A C 1
ATOM 1515 O O . PRO A 1 192 ? 5.604 8.062 -18.590 1.00 86.50 192 PRO A O 1
ATOM 1518 N N . LEU A 1 193 ? 5.163 7.780 -16.397 1.00 82.94 193 LEU A N 1
ATOM 1519 C CA . LEU A 1 193 ? 6.430 8.306 -15.879 1.00 82.94 193 LEU A CA 1
ATOM 1520 C C . LEU A 1 193 ? 7.637 7.443 -16.257 1.00 82.94 193 LEU A C 1
ATOM 1522 O O . LEU A 1 193 ? 8.725 7.968 -16.490 1.00 82.94 193 LEU A O 1
ATOM 1526 N N . LEU A 1 194 ? 7.444 6.125 -16.360 1.00 75.88 194 LEU A N 1
ATOM 1527 C CA . LEU A 1 194 ? 8.479 5.209 -16.848 1.00 75.88 194 LEU A CA 1
ATOM 1528 C C . LEU A 1 194 ? 8.686 5.325 -18.367 1.00 75.88 194 LEU A C 1
ATOM 1530 O O . LEU A 1 194 ? 9.788 5.094 -18.861 1.00 75.88 194 LEU A O 1
ATOM 1534 N N . SER A 1 195 ? 7.637 5.678 -19.119 1.00 69.19 195 SER A N 1
ATOM 1535 C CA . SER A 1 195 ? 7.694 5.798 -20.583 1.00 69.19 195 SER A CA 1
ATOM 1536 C C . SER A 1 195 ? 8.226 7.145 -21.082 1.00 69.19 195 SER A C 1
ATOM 1538 O O . SER A 1 195 ? 8.888 7.195 -22.117 1.00 69.19 195 SER A O 1
ATOM 1540 N N . SER A 1 196 ? 7.973 8.232 -20.346 1.00 58.47 196 SER A N 1
ATOM 1541 C CA . SER A 1 196 ? 8.369 9.594 -20.721 1.00 58.47 196 SER A CA 1
ATOM 1542 C C . SER A 1 196 ? 9.836 9.908 -20.414 1.00 58.47 196 SER A C 1
ATOM 1544 O O . SER A 1 196 ? 10.371 10.906 -20.898 1.00 58.47 196 SER A O 1
ATOM 1546 N N . SER A 1 197 ? 10.523 9.057 -19.644 1.00 49.94 197 SER A N 1
ATOM 1547 C CA . SER A 1 197 ? 11.923 9.276 -19.305 1.00 49.94 197 SER A CA 1
ATOM 1548 C C . SER A 1 197 ? 12.735 7.981 -19.182 1.00 49.94 197 SER A C 1
ATOM 1550 O O . SER A 1 197 ? 12.792 7.371 -18.114 1.00 49.94 197 SER A O 1
ATOM 1552 N N . PRO A 1 198 ? 13.494 7.609 -20.230 1.00 45.19 198 PRO A N 1
ATOM 1553 C CA . PRO A 1 198 ? 14.525 6.576 -20.120 1.00 45.19 198 PRO A CA 1
ATOM 1554 C C . PRO A 1 198 ? 15.685 6.996 -19.192 1.00 45.19 198 PRO A C 1
ATOM 1556 O O . PRO A 1 198 ? 16.525 6.172 -18.832 1.00 45.19 198 PRO A O 1
ATOM 1559 N N . THR A 1 199 ? 15.780 8.287 -18.842 1.00 40.97 199 THR A N 1
ATOM 1560 C CA . THR A 1 199 ? 16.937 8.901 -18.173 1.00 40.97 199 THR A CA 1
ATOM 1561 C C . THR A 1 199 ? 16.674 9.372 -16.737 1.00 40.97 199 THR A C 1
ATOM 1563 O O . THR A 1 199 ? 17.639 9.455 -15.976 1.00 40.97 199 THR A O 1
ATOM 1566 N N . SER A 1 200 ? 15.428 9.639 -16.316 1.00 45.72 200 SER A N 1
ATOM 1567 C CA . SER A 1 200 ? 15.116 10.107 -14.948 1.00 45.72 200 SER A CA 1
ATOM 1568 C C . SER A 1 200 ? 15.002 8.966 -13.933 1.00 45.72 200 SER A C 1
ATOM 1570 O O . SER A 1 200 ? 15.408 9.133 -12.783 1.00 45.72 200 SER A O 1
ATOM 1572 N N . PHE A 1 201 ? 14.584 7.779 -14.381 1.00 47.00 201 PHE A N 1
ATOM 1573 C CA . PHE A 1 201 ? 14.704 6.514 -13.656 1.00 47.00 201 PHE A CA 1
ATOM 1574 C C . PHE A 1 201 ? 15.925 5.736 -14.156 1.00 47.00 201 PHE A C 1
ATOM 1576 O O . PHE A 1 201 ? 15.855 4.550 -14.476 1.00 47.00 201 PHE A O 1
ATOM 1583 N N . ARG A 1 202 ? 17.083 6.404 -14.269 1.00 47.28 202 ARG A N 1
ATOM 1584 C CA . ARG A 1 202 ? 18.350 5.697 -14.493 1.00 47.28 202 ARG A CA 1
ATOM 1585 C C . ARG A 1 202 ? 18.440 4.620 -13.412 1.00 47.28 202 ARG A C 1
ATOM 1587 O O . ARG A 1 202 ? 18.372 4.990 -12.241 1.00 47.28 202 ARG A O 1
ATOM 1594 N N . ARG A 1 203 ? 18.542 3.334 -13.795 1.00 51.88 203 ARG A N 1
ATOM 1595 C CA . ARG A 1 203 ? 18.741 2.187 -12.884 1.00 51.88 203 ARG A CA 1
ATOM 1596 C C . ARG A 1 203 ? 19.791 2.580 -11.846 1.00 51.88 203 ARG A C 1
ATOM 1598 O O . ARG A 1 203 ? 20.985 2.536 -12.135 1.00 51.88 203 ARG A O 1
ATOM 1605 N N . ARG A 1 204 ? 19.359 3.052 -10.675 1.00 55.91 204 ARG A N 1
ATOM 1606 C CA . ARG A 1 204 ? 20.278 3.333 -9.577 1.00 55.91 204 ARG A CA 1
ATOM 1607 C C . ARG A 1 204 ? 20.779 1.980 -9.122 1.00 55.91 204 ARG A C 1
ATOM 1609 O O . ARG A 1 204 ? 19.994 1.031 -9.054 1.00 55.91 204 ARG A O 1
ATOM 1616 N N . ALA A 1 205 ? 22.082 1.892 -8.877 1.00 54.97 205 ALA A N 1
ATOM 1617 C CA . ALA A 1 205 ? 22.637 0.727 -8.218 1.00 54.97 205 ALA A CA 1
ATOM 1618 C C . ALA A 1 205 ? 21.795 0.473 -6.963 1.00 54.97 205 ALA A C 1
ATOM 1620 O O . ALA A 1 205 ? 21.552 1.392 -6.177 1.00 54.97 205 ALA A O 1
ATOM 1621 N N . VAL A 1 206 ? 21.268 -0.743 -6.860 1.00 60.66 206 VAL A N 1
ATOM 1622 C CA . VAL A 1 206 ? 20.514 -1.184 -5.693 1.00 60.66 206 VAL A CA 1
ATOM 1623 C C . VAL A 1 206 ? 21.456 -1.033 -4.498 1.00 60.66 206 VAL A C 1
ATOM 1625 O O . VAL A 1 206 ? 22.608 -1.459 -4.579 1.00 60.66 206 VAL A O 1
ATOM 1628 N N . SER A 1 207 ? 21.032 -0.335 -3.439 1.00 70.75 207 SER A N 1
ATOM 1629 C CA . SER A 1 207 ? 21.900 -0.171 -2.271 1.00 70.75 207 SER A CA 1
ATOM 1630 C C . SER A 1 207 ? 22.205 -1.548 -1.674 1.00 70.75 207 SER A C 1
ATOM 1632 O O . SER A 1 207 ? 21.385 -2.465 -1.757 1.00 70.75 207 SER A O 1
ATOM 1634 N N . LYS A 1 208 ? 23.371 -1.703 -1.032 1.00 74.12 208 LYS A N 1
ATOM 1635 C CA . LYS A 1 208 ? 23.738 -2.955 -0.339 1.00 74.12 208 LYS A CA 1
ATOM 1636 C C . LYS A 1 208 ? 22.694 -3.376 0.705 1.00 74.12 208 LYS A C 1
ATOM 1638 O O . LYS A 1 208 ? 22.648 -4.541 1.081 1.00 74.12 208 LYS A O 1
ATOM 1643 N N . LEU A 1 209 ? 21.877 -2.437 1.190 1.00 75.44 209 LEU A N 1
ATOM 1644 C CA . LEU A 1 209 ? 20.754 -2.713 2.081 1.00 75.44 209 LEU A CA 1
ATOM 1645 C C . LEU A 1 209 ? 19.639 -3.471 1.355 1.00 75.44 209 LEU A C 1
ATOM 1647 O O . LEU A 1 209 ? 19.217 -4.526 1.816 1.00 75.44 209 LEU A O 1
ATOM 1651 N N . MET A 1 210 ? 19.217 -2.980 0.188 1.00 79.94 210 MET A N 1
ATOM 1652 C CA . MET A 1 210 ? 18.166 -3.606 -0.622 1.00 79.94 210 MET A CA 1
ATOM 1653 C C . MET A 1 210 ? 18.561 -5.001 -1.141 1.00 79.94 210 MET A C 1
ATOM 1655 O O . MET A 1 210 ? 17.692 -5.808 -1.462 1.00 79.94 210 MET A O 1
ATOM 1659 N N . GLU A 1 211 ? 19.861 -5.307 -1.224 1.00 74.94 211 GLU A N 1
ATOM 1660 C CA . GLU A 1 211 ? 20.364 -6.651 -1.554 1.00 74.94 211 GLU A CA 1
ATOM 1661 C C . GLU A 1 211 ? 20.195 -7.663 -0.413 1.00 74.94 211 GLU A C 1
ATOM 1663 O O . GLU A 1 211 ? 20.104 -8.861 -0.675 1.00 74.94 211 GLU A O 1
ATOM 1668 N N . LYS A 1 212 ? 20.140 -7.203 0.844 1.00 75.88 212 LYS A N 1
ATOM 1669 C CA . LYS A 1 212 ? 19.966 -8.072 2.019 1.00 75.88 212 LYS A CA 1
ATOM 1670 C C . LYS A 1 212 ? 18.511 -8.468 2.260 1.00 75.88 212 LYS A C 1
ATOM 1672 O O . LYS A 1 212 ? 18.269 -9.420 2.996 1.00 75.88 212 LYS A O 1
ATOM 1677 N N . ILE A 1 213 ? 17.559 -7.747 1.667 1.00 77.62 213 ILE A N 1
ATOM 1678 C CA . ILE A 1 213 ? 16.133 -8.013 1.852 1.00 77.62 213 ILE A CA 1
ATOM 1679 C C . ILE A 1 213 ? 15.754 -9.311 1.120 1.00 77.62 213 ILE A C 1
ATOM 1681 O O . ILE A 1 213 ? 16.017 -9.429 -0.085 1.00 77.62 213 ILE A O 1
ATOM 1685 N N . PRO A 1 214 ? 15.114 -10.278 1.804 1.00 71.75 214 PRO A N 1
ATOM 1686 C CA . PRO A 1 214 ? 14.636 -11.506 1.184 1.00 71.75 214 PRO A CA 1
ATOM 1687 C C . PRO A 1 214 ? 13.722 -11.233 -0.015 1.00 71.75 214 PRO A C 1
ATOM 1689 O O . PRO A 1 214 ? 12.865 -10.348 0.021 1.00 71.75 214 PRO A O 1
ATOM 1692 N N . ARG A 1 215 ? 13.885 -12.023 -1.084 1.00 74.25 215 ARG A N 1
ATOM 1693 C CA . ARG A 1 215 ? 13.050 -11.951 -2.292 1.00 74.25 215 ARG A CA 1
ATOM 1694 C C . ARG A 1 215 ? 12.193 -13.198 -2.436 1.00 74.25 215 ARG A C 1
ATOM 1696 O O . ARG A 1 215 ? 12.728 -14.290 -2.618 1.00 74.25 215 ARG A O 1
ATOM 1703 N N . ILE A 1 216 ? 10.876 -13.026 -2.436 1.00 71.69 216 ILE A N 1
ATOM 1704 C CA . ILE A 1 216 ? 9.910 -14.113 -2.623 1.00 71.69 216 ILE A CA 1
ATOM 1705 C C . ILE A 1 216 ? 9.313 -14.019 -4.026 1.00 71.69 216 ILE A C 1
ATOM 1707 O O . ILE A 1 216 ? 8.819 -12.970 -4.432 1.00 71.69 216 ILE A O 1
ATOM 1711 N N . HIS A 1 217 ? 9.345 -15.125 -4.772 1.00 64.94 217 HIS A N 1
ATOM 1712 C CA . HIS A 1 217 ? 8.741 -15.211 -6.101 1.00 64.94 217 HIS A CA 1
ATOM 1713 C C . HIS A 1 217 ? 7.383 -15.899 -6.002 1.00 64.94 217 HIS A C 1
ATOM 1715 O O . HIS A 1 217 ? 7.305 -17.088 -5.699 1.00 64.94 217 HIS A O 1
ATOM 1721 N N . SER A 1 218 ? 6.315 -15.161 -6.292 1.00 49.38 218 SER A N 1
ATOM 1722 C CA . SER A 1 218 ? 5.000 -15.754 -6.513 1.00 49.38 218 SER A CA 1
ATOM 1723 C C . SER A 1 218 ? 4.889 -16.153 -7.983 1.00 49.38 218 SER A C 1
ATOM 1725 O O . SER A 1 218 ? 4.850 -15.307 -8.873 1.00 49.38 218 SER A O 1
ATOM 1727 N N . THR A 1 219 ? 4.899 -17.455 -8.254 1.00 41.94 219 THR A N 1
ATOM 1728 C CA . THR A 1 219 ? 4.633 -17.988 -9.593 1.00 41.94 219 THR A CA 1
ATOM 1729 C C . THR A 1 219 ? 3.216 -18.546 -9.606 1.00 41.94 219 THR A C 1
ATOM 1731 O O . THR A 1 219 ? 2.942 -19.583 -9.014 1.00 41.94 219 THR A O 1
ATOM 1734 N N . THR A 1 220 ? 2.294 -17.846 -10.269 1.00 38.47 220 THR A N 1
ATOM 1735 C CA . THR A 1 220 ? 1.019 -18.454 -10.672 1.00 38.47 220 THR A CA 1
ATOM 1736 C C . THR A 1 220 ? 1.274 -19.122 -12.014 1.00 38.47 220 THR A C 1
ATOM 1738 O O . THR A 1 220 ? 1.267 -18.462 -13.049 1.00 38.47 220 THR A O 1
ATOM 1741 N N . THR A 1 221 ? 1.603 -20.412 -12.010 1.00 37.66 221 THR A N 1
ATOM 1742 C CA . THR A 1 221 ? 1.839 -21.146 -13.257 1.00 37.66 221 THR A CA 1
ATOM 1743 C C . THR A 1 221 ? 0.492 -21.519 -13.875 1.00 37.66 221 THR A C 1
ATOM 1745 O O . THR A 1 221 ? -0.151 -22.475 -13.455 1.00 37.66 221 THR A O 1
ATOM 1748 N N . LEU A 1 222 ? 0.050 -20.751 -14.871 1.00 31.98 222 LEU A N 1
ATOM 1749 C CA . LEU A 1 222 ? -0.999 -21.157 -15.806 1.00 31.98 222 LEU A CA 1
ATOM 1750 C C . LEU A 1 222 ? -0.313 -21.662 -17.081 1.00 31.98 222 LEU A C 1
ATOM 1752 O O . LEU A 1 222 ? 0.010 -20.879 -17.970 1.00 31.98 222 LEU A O 1
ATOM 1756 N N . GLY A 1 223 ? -0.036 -22.965 -17.157 1.00 35.41 223 GLY A N 1
ATOM 1757 C CA . GLY A 1 223 ? 0.523 -23.577 -18.365 1.00 35.41 223 GLY A CA 1
ATOM 1758 C C . GLY A 1 223 ? 0.974 -25.035 -18.184 1.00 35.41 223 GLY A C 1
ATOM 1759 O O . GLY A 1 223 ? 1.325 -25.427 -17.075 1.00 35.41 223 GLY A O 1
ATOM 1760 N N . PRO A 1 224 ? 0.996 -25.843 -19.264 1.00 34.47 224 PRO A N 1
ATOM 1761 C CA . PRO A 1 224 ? 1.200 -27.296 -19.200 1.00 34.47 224 PRO A CA 1
ATOM 1762 C C . PRO A 1 224 ? 2.641 -27.745 -18.879 1.00 34.47 224 PRO A C 1
ATOM 1764 O O . PRO A 1 224 ? 2.897 -28.935 -18.670 1.00 34.47 224 PRO A O 1
ATOM 1767 N N . THR A 1 225 ? 3.618 -26.832 -18.858 1.00 38.09 225 THR A N 1
ATOM 1768 C CA . THR A 1 225 ? 5.037 -27.171 -18.651 1.00 38.09 225 THR A CA 1
ATOM 1769 C C . THR A 1 225 ? 5.808 -25.978 -18.083 1.00 38.09 225 THR A C 1
ATOM 1771 O O . THR A 1 225 ? 5.832 -24.915 -18.699 1.00 38.09 225 THR A O 1
ATOM 1774 N N . ALA A 1 226 ? 6.466 -26.154 -16.936 1.00 44.78 226 ALA A N 1
ATOM 1775 C CA . ALA A 1 226 ? 7.414 -25.194 -16.374 1.00 44.78 226 ALA A CA 1
ATOM 1776 C C . ALA A 1 226 ? 8.840 -25.747 -16.529 1.00 44.78 226 ALA A C 1
ATOM 1778 O O . ALA A 1 226 ? 9.165 -26.807 -15.993 1.00 44.78 226 ALA A O 1
ATOM 1779 N N . LEU A 1 227 ? 9.690 -25.050 -17.287 1.00 34.88 227 LEU A N 1
ATOM 1780 C CA . LEU A 1 227 ? 11.100 -25.411 -17.471 1.00 34.88 227 LEU A CA 1
ATOM 1781 C C . LEU A 1 227 ? 11.969 -24.570 -16.523 1.00 34.88 227 LEU A C 1
ATOM 1783 O O . LEU A 1 227 ? 12.027 -23.352 -16.680 1.00 34.88 227 LEU A O 1
ATOM 1787 N N . GLY A 1 228 ? 12.653 -25.206 -15.564 1.00 39.38 228 GLY A N 1
ATOM 1788 C CA . GLY A 1 228 ? 13.591 -24.545 -14.646 1.00 39.38 228 GLY A CA 1
ATOM 1789 C C . GLY A 1 228 ? 13.444 -24.959 -13.176 1.00 39.38 228 GLY A C 1
ATOM 1790 O O . GLY A 1 228 ? 12.457 -25.569 -12.776 1.00 39.38 228 GLY A O 1
ATOM 1791 N N . ALA A 1 229 ? 14.445 -24.615 -12.359 1.00 37.38 229 ALA A N 1
ATOM 1792 C CA . ALA A 1 229 ? 14.404 -24.804 -10.908 1.00 37.38 229 ALA A CA 1
ATOM 1793 C C . ALA A 1 229 ? 13.337 -23.895 -10.275 1.00 37.38 229 ALA A C 1
ATOM 1795 O O . ALA A 1 229 ? 13.379 -22.676 -10.452 1.00 37.38 229 ALA A O 1
ATOM 1796 N N . THR A 1 230 ? 12.406 -24.467 -9.514 1.00 51.66 230 THR A N 1
ATOM 1797 C CA . THR A 1 230 ? 11.350 -23.714 -8.823 1.00 51.66 230 THR A CA 1
ATOM 1798 C C . THR A 1 230 ? 11.561 -23.787 -7.315 1.00 51.66 230 THR A C 1
ATOM 1800 O O . THR A 1 230 ? 11.330 -24.824 -6.689 1.00 51.66 230 THR A O 1
ATOM 1803 N N . SER A 1 231 ? 11.985 -22.678 -6.716 1.00 37.94 231 SER A N 1
ATOM 1804 C CA . SER A 1 231 ? 11.982 -22.484 -5.265 1.00 37.94 231 SER A CA 1
ATOM 1805 C C . SER A 1 231 ? 10.778 -21.626 -4.889 1.00 37.94 231 SER A C 1
ATOM 1807 O O . SER A 1 231 ? 10.752 -20.437 -5.219 1.00 37.94 231 SER A O 1
ATOM 1809 N N . VAL A 1 232 ? 9.786 -22.214 -4.220 1.00 40.88 232 VAL A N 1
ATOM 1810 C CA . VAL A 1 232 ? 8.602 -21.490 -3.748 1.00 40.88 232 VAL A CA 1
ATOM 1811 C C . VAL A 1 232 ? 8.593 -21.470 -2.224 1.00 40.88 232 VAL A C 1
ATOM 1813 O O . VAL A 1 232 ? 8.579 -22.511 -1.569 1.00 40.88 232 VAL A O 1
ATOM 1816 N N . LEU A 1 233 ? 8.597 -20.265 -1.662 1.00 33.41 233 LEU A N 1
ATOM 1817 C CA . LEU A 1 233 ? 8.380 -20.022 -0.240 1.00 33.41 233 LEU A CA 1
ATOM 1818 C C . LEU A 1 233 ? 6.932 -19.531 -0.088 1.00 33.41 233 LEU A C 1
ATOM 1820 O O . LEU A 1 233 ? 6.615 -18.436 -0.551 1.00 33.41 233 LEU A O 1
ATOM 1824 N N . GLY A 1 234 ? 6.047 -20.347 0.487 1.00 35.19 234 GLY A N 1
ATOM 1825 C CA . GLY A 1 234 ? 4.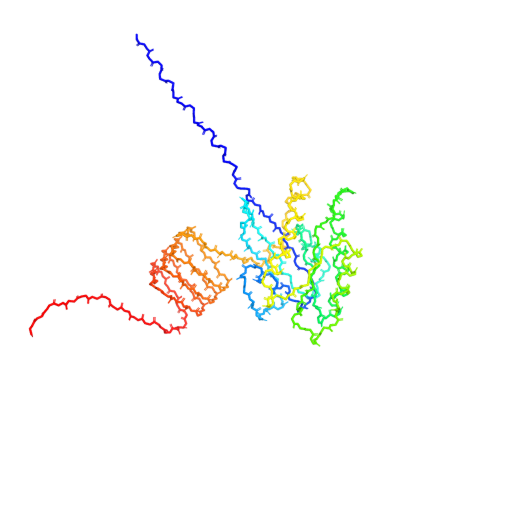627 -20.029 0.676 1.00 35.19 234 GLY A CA 1
ATOM 1826 C C . GLY A 1 234 ? 3.649 -21.076 0.120 1.00 35.19 234 GLY A C 1
ATOM 1827 O O . GLY A 1 234 ? 4.067 -22.087 -0.452 1.00 35.19 234 GLY A O 1
ATOM 1828 N N . PRO A 1 235 ? 2.330 -20.859 0.304 1.00 37.81 235 PRO A N 1
ATOM 1829 C CA . PRO A 1 235 ? 1.306 -21.778 -0.167 1.00 37.81 235 PRO A CA 1
ATOM 1830 C C . PRO A 1 235 ? 1.245 -21.817 -1.698 1.00 37.81 235 PRO A C 1
ATOM 1832 O O . PRO A 1 235 ? 1.078 -20.786 -2.352 1.00 37.81 235 PRO A O 1
ATOM 1835 N N . THR A 1 236 ? 1.342 -23.012 -2.275 1.00 47.94 236 THR A N 1
ATOM 1836 C CA . THR A 1 236 ? 1.275 -23.240 -3.723 1.00 47.94 236 THR A CA 1
ATOM 1837 C C . THR A 1 236 ? -0.095 -23.794 -4.110 1.00 47.94 236 THR A C 1
ATOM 1839 O O . THR A 1 236 ? -0.622 -24.718 -3.491 1.00 47.94 236 THR A O 1
ATOM 1842 N N . SER A 1 237 ? -0.713 -23.215 -5.140 1.00 43.72 237 SER A N 1
ATOM 1843 C CA . SER A 1 237 ? -1.920 -23.757 -5.775 1.00 43.72 237 SER A CA 1
ATOM 1844 C C . SER A 1 237 ? -1.597 -24.048 -7.235 1.00 43.72 237 SER A C 1
ATOM 1846 O O . SER A 1 237 ? -1.385 -23.120 -8.010 1.00 43.72 237 SER A O 1
ATOM 1848 N N . VAL A 1 238 ? -1.529 -25.328 -7.597 1.00 48.97 238 VAL A N 1
ATOM 1849 C CA . VAL A 1 238 ? -1.312 -25.770 -8.981 1.00 48.97 238 VAL A CA 1
ATOM 1850 C C . VAL A 1 238 ? -2.664 -26.178 -9.558 1.00 48.97 238 VAL A C 1
ATOM 1852 O O . VAL A 1 238 ? -3.305 -27.091 -9.036 1.00 48.97 238 VAL A O 1
ATOM 1855 N N . LEU A 1 239 ? -3.104 -25.494 -10.615 1.00 38.06 239 LEU A N 1
ATOM 1856 C CA . LEU A 1 239 ? -4.358 -25.767 -11.319 1.00 38.06 239 LEU A CA 1
ATOM 1857 C C . LEU A 1 239 ? -4.040 -26.241 -12.747 1.00 38.06 239 LEU A C 1
ATOM 1859 O O . LEU A 1 239 ? -3.474 -25.484 -13.530 1.00 38.06 239 LEU A O 1
ATOM 1863 N N . GLY A 1 240 ? -4.422 -27.473 -13.089 1.00 39.78 240 GLY A N 1
ATOM 1864 C CA . GLY A 1 240 ? -4.189 -28.094 -14.397 1.00 39.78 240 GLY A CA 1
ATOM 1865 C C . GLY A 1 240 ? -3.086 -29.159 -14.405 1.00 39.78 240 GLY A C 1
ATOM 1866 O O . GLY A 1 240 ? -2.466 -29.458 -13.387 1.00 39.78 240 GLY A O 1
ATOM 1867 N N . SER A 1 241 ? -2.871 -29.774 -15.572 1.00 42.38 241 SER A N 1
ATOM 1868 C CA . SER A 1 241 ? -1.785 -30.734 -15.794 1.00 42.38 241 SER A CA 1
ATOM 1869 C C . SER A 1 241 ? -0.447 -30.004 -15.923 1.00 42.38 241 SER A C 1
ATOM 1871 O O . SER A 1 241 ? -0.291 -29.231 -16.868 1.00 42.38 241 SER A O 1
ATOM 1873 N N . THR A 1 242 ? 0.517 -30.270 -15.039 1.00 52.72 242 THR A N 1
ATOM 1874 C CA . THR A 1 242 ? 1.805 -29.553 -15.011 1.00 52.72 242 THR A CA 1
ATOM 1875 C C . THR A 1 242 ? 2.975 -30.530 -15.025 1.00 52.72 242 THR A C 1
ATOM 1877 O O . THR A 1 242 ? 3.039 -31.439 -14.200 1.00 52.72 242 THR A O 1
ATOM 1880 N N . THR A 1 243 ? 3.936 -30.319 -15.928 1.00 48.41 243 THR A N 1
ATOM 1881 C CA . THR A 1 243 ? 5.255 -30.973 -15.867 1.00 48.41 243 THR A CA 1
ATOM 1882 C C . THR A 1 243 ? 6.315 -29.961 -15.440 1.00 48.41 243 THR A C 1
ATOM 1884 O O . THR A 1 243 ? 6.467 -28.930 -16.094 1.00 48.41 243 THR A O 1
ATOM 1887 N N . ILE A 1 244 ? 7.039 -30.244 -14.356 1.00 54.94 244 ILE A N 1
ATOM 1888 C CA . ILE A 1 244 ? 8.162 -29.437 -13.865 1.00 54.94 244 ILE A CA 1
ATOM 1889 C C . ILE A 1 244 ? 9.461 -30.166 -14.199 1.00 54.94 244 ILE A C 1
ATOM 1891 O O . ILE A 1 244 ? 9.664 -31.303 -13.772 1.00 54.94 244 ILE A O 1
ATOM 1895 N N . LEU A 1 245 ? 10.346 -29.509 -14.948 1.00 43.69 245 LEU A N 1
ATOM 1896 C CA . LEU A 1 245 ? 11.662 -30.041 -15.304 1.00 43.69 245 LEU A CA 1
ATOM 1897 C C . LEU A 1 245 ? 12.741 -29.255 -14.538 1.00 43.69 245 LEU A C 1
ATOM 1899 O O . LEU A 1 245 ? 13.077 -28.131 -14.921 1.00 43.69 245 LEU A O 1
ATOM 1903 N N . GLY A 1 246 ? 13.252 -29.821 -13.439 1.00 44.09 246 GLY A N 1
ATOM 1904 C CA . GLY A 1 246 ? 14.228 -29.181 -12.544 1.00 44.09 246 GLY A CA 1
ATOM 1905 C C . GLY A 1 246 ? 14.007 -29.472 -11.048 1.00 44.09 246 GLY A C 1
ATOM 1906 O O . GLY A 1 246 ? 13.007 -30.087 -10.675 1.00 44.09 246 GLY A O 1
ATOM 1907 N N . PRO A 1 247 ? 14.942 -29.055 -10.167 1.00 45.12 247 PRO A N 1
ATOM 1908 C CA . PRO A 1 247 ? 14.783 -29.206 -8.723 1.00 45.12 247 PRO A CA 1
ATOM 1909 C C . PRO A 1 247 ? 13.642 -28.324 -8.184 1.00 45.12 247 PRO A C 1
ATOM 1911 O O . PRO A 1 247 ? 13.516 -27.155 -8.558 1.00 45.12 247 PRO A O 1
ATOM 1914 N N . THR A 1 248 ? 12.823 -28.884 -7.290 1.00 56.03 248 THR A N 1
ATOM 1915 C CA . THR A 1 248 ? 11.668 -28.236 -6.647 1.00 56.03 248 THR A CA 1
ATOM 1916 C C . THR A 1 248 ? 11.862 -28.172 -5.133 1.00 56.03 248 THR A C 1
ATOM 1918 O O . THR A 1 248 ? 12.038 -29.203 -4.488 1.00 56.03 248 THR A O 1
ATOM 1921 N N . SER A 1 249 ? 11.779 -26.973 -4.553 1.00 50.22 249 SER A N 1
ATOM 1922 C CA . SER A 1 249 ? 11.778 -26.780 -3.096 1.00 50.22 249 SER A CA 1
ATOM 1923 C C . SER A 1 249 ? 10.557 -25.965 -2.694 1.00 50.22 249 SER A C 1
ATOM 1925 O O . SER A 1 249 ? 10.440 -24.807 -3.099 1.00 50.22 249 SER A O 1
ATOM 1927 N N . VAL A 1 250 ? 9.655 -26.563 -1.914 1.00 52.81 250 VAL A N 1
ATOM 1928 C CA . VAL A 1 250 ? 8.423 -25.918 -1.436 1.00 52.81 250 VAL A CA 1
ATOM 1929 C C . VAL A 1 250 ? 8.408 -25.897 0.090 1.00 52.81 250 VAL A C 1
ATOM 1931 O O . VAL A 1 250 ? 8.446 -26.948 0.731 1.00 52.81 250 VAL A O 1
ATOM 1934 N N . LEU A 1 251 ? 8.326 -24.697 0.665 1.00 43.75 251 LEU A N 1
ATOM 1935 C CA . LEU A 1 251 ? 8.125 -24.471 2.099 1.00 43.75 251 LEU A CA 1
ATOM 1936 C C . LEU A 1 251 ? 6.746 -23.824 2.300 1.00 43.75 251 LEU A C 1
ATOM 1938 O O . LEU A 1 251 ? 6.609 -22.614 2.119 1.00 43.75 251 LEU A O 1
ATOM 1942 N N . GLY A 1 252 ? 5.719 -24.621 2.612 1.00 40.97 252 GLY A N 1
ATOM 1943 C CA . GLY A 1 252 ? 4.328 -24.156 2.724 1.00 40.97 252 GLY A CA 1
ATOM 1944 C C . GLY A 1 252 ? 3.276 -25.204 2.338 1.00 40.97 252 GLY A C 1
ATOM 1945 O O . GLY A 1 252 ? 3.601 -26.319 1.928 1.00 40.97 252 GLY A O 1
ATOM 1946 N N . SER A 1 253 ? 1.992 -24.857 2.478 1.00 43.22 253 SER A N 1
ATOM 1947 C CA . SER A 1 253 ? 0.879 -25.741 2.108 1.00 43.22 253 SER A CA 1
ATOM 1948 C C . SER A 1 253 ? 0.714 -25.844 0.590 1.00 43.22 253 SER A C 1
ATOM 1950 O O . SER A 1 253 ? 0.667 -24.841 -0.115 1.00 43.22 253 SER A O 1
ATOM 1952 N N . THR A 1 254 ? 0.607 -27.067 0.072 1.00 54.16 254 THR A N 1
ATOM 1953 C CA . THR A 1 254 ? 0.501 -27.321 -1.375 1.00 54.16 254 THR A CA 1
ATOM 1954 C C . THR A 1 254 ? -0.867 -27.909 -1.713 1.00 54.16 254 THR A C 1
ATOM 1956 O O . THR A 1 254 ? -1.285 -28.900 -1.119 1.00 54.16 254 THR A O 1
ATOM 1959 N N . SER A 1 255 ? -1.580 -27.318 -2.674 1.00 51.19 255 SER A N 1
ATOM 1960 C CA . SER A 1 255 ? -2.830 -27.857 -3.231 1.00 51.19 255 SER A CA 1
ATOM 1961 C C . SER A 1 255 ? -2.690 -28.048 -4.736 1.00 51.19 255 SER A C 1
ATOM 1963 O O . SER A 1 255 ? -2.445 -27.086 -5.463 1.00 51.19 255 SER A O 1
ATOM 1965 N N . THR A 1 256 ? -2.850 -29.284 -5.206 1.00 55.03 256 THR A N 1
ATOM 1966 C CA . THR A 1 256 ? -2.745 -29.633 -6.631 1.00 55.03 256 THR A CA 1
ATOM 1967 C C . THR A 1 256 ? -4.081 -30.154 -7.160 1.00 55.03 256 THR A C 1
ATOM 1969 O O . THR A 1 256 ? -4.689 -31.060 -6.582 1.00 55.03 256 THR A O 1
ATOM 1972 N N . LEU A 1 257 ? -4.550 -29.577 -8.268 1.00 43.44 257 LEU A N 1
ATOM 1973 C CA . LEU A 1 257 ? -5.767 -29.985 -8.966 1.00 43.44 257 LEU A CA 1
ATOM 1974 C C . LEU A 1 257 ? -5.433 -30.253 -10.440 1.00 43.44 257 LEU A C 1
ATOM 1976 O O . LEU A 1 257 ? -5.453 -29.342 -11.263 1.00 43.44 257 LEU A O 1
ATOM 1980 N N . GLY A 1 258 ? -5.089 -31.507 -10.746 1.00 42.34 258 GLY A N 1
ATOM 1981 C CA . GLY A 1 258 ? -4.626 -31.968 -12.062 1.00 42.34 258 GLY A CA 1
ATOM 1982 C C . GLY A 1 258 ? -3.313 -32.768 -11.979 1.00 42.34 258 GLY A C 1
ATOM 1983 O O . GLY A 1 258 ? -2.583 -32.638 -10.990 1.00 42.34 258 GLY A O 1
ATOM 1984 N N . PRO A 1 259 ? -3.017 -33.633 -12.973 1.00 46.66 259 PRO A N 1
ATOM 1985 C CA . PRO A 1 259 ? -1.858 -34.522 -12.921 1.00 46.66 259 PRO A CA 1
ATOM 1986 C C . PRO A 1 259 ? -0.555 -33.716 -12.906 1.00 46.66 259 PRO A C 1
ATOM 1988 O O . PRO A 1 259 ? -0.336 -32.860 -13.765 1.00 46.66 259 PRO A O 1
ATOM 1991 N N . THR A 1 260 ? 0.311 -33.995 -11.930 1.00 57.22 260 THR A N 1
ATOM 1992 C CA . THR A 1 260 ? 1.586 -33.284 -11.746 1.00 57.22 260 THR A CA 1
ATOM 1993 C C . THR A 1 260 ? 2.761 -34.246 -11.922 1.00 57.22 260 THR A C 1
ATOM 1995 O O . THR A 1 260 ? 2.840 -35.264 -11.232 1.00 57.22 260 THR A O 1
ATOM 1998 N N . SER A 1 261 ? 3.686 -33.923 -12.828 1.00 52.34 261 SER A N 1
ATOM 1999 C CA . SER A 1 261 ? 4.927 -34.677 -13.042 1.00 52.34 261 SER A CA 1
ATOM 2000 C C . SER A 1 261 ? 6.133 -33.805 -12.712 1.00 52.34 261 SER A C 1
ATOM 2002 O O . SER A 1 261 ? 6.256 -32.699 -13.235 1.00 52.34 261 SER A O 1
ATOM 2004 N N . VAL A 1 262 ? 7.026 -34.283 -11.845 1.00 56.09 262 VAL A N 1
ATOM 2005 C CA . VAL A 1 262 ? 8.273 -33.586 -11.498 1.00 56.09 262 VAL A CA 1
ATOM 2006 C C . VAL A 1 262 ? 9.460 -34.446 -11.907 1.00 56.09 262 VAL A C 1
ATOM 2008 O O . VAL A 1 262 ? 9.635 -35.557 -11.403 1.00 56.09 262 VAL A O 1
ATOM 2011 N N . GLN A 1 263 ? 10.300 -33.921 -12.793 1.00 49.12 263 GLN A N 1
ATOM 2012 C CA . GLN A 1 263 ? 11.545 -34.547 -13.225 1.00 49.12 263 GLN A CA 1
ATOM 2013 C C . GLN A 1 263 ? 12.723 -33.752 -12.638 1.00 49.12 263 GLN A C 1
ATOM 2015 O O . GLN A 1 263 ? 13.128 -32.727 -13.188 1.00 49.12 263 GLN A O 1
ATOM 2020 N N . GLY A 1 264 ? 13.234 -34.197 -11.483 1.00 48.28 264 GLY A N 1
ATOM 2021 C CA . GLY A 1 264 ? 14.242 -33.499 -10.674 1.00 48.28 264 GLY A CA 1
ATOM 2022 C C . GLY A 1 264 ? 14.142 -33.827 -9.175 1.00 48.28 264 GLY A C 1
ATOM 2023 O O . GLY A 1 264 ? 13.223 -34.520 -8.742 1.00 48.28 264 GLY A O 1
ATOM 2024 N N . SER A 1 265 ? 15.089 -33.346 -8.359 1.00 47.19 265 SER A N 1
ATOM 2025 C CA . SER A 1 265 ? 15.014 -33.491 -6.896 1.00 47.19 265 SER A CA 1
ATOM 2026 C C . SER A 1 265 ? 13.856 -32.671 -6.325 1.00 47.19 265 SER A C 1
ATOM 2028 O O . SER A 1 265 ? 13.634 -31.535 -6.741 1.00 47.19 265 SER A O 1
ATOM 2030 N N . SER A 1 266 ? 13.117 -33.240 -5.373 1.00 54.84 266 SER A N 1
ATOM 2031 C CA . SER A 1 266 ? 11.966 -32.573 -4.760 1.00 54.84 266 SER A CA 1
ATOM 2032 C C . SER A 1 266 ? 12.071 -32.579 -3.240 1.00 54.84 266 SER A C 1
ATOM 2034 O O . SER A 1 266 ? 12.274 -33.628 -2.621 1.00 54.84 266 SER A O 1
ATOM 2036 N N . PHE A 1 267 ? 11.936 -31.398 -2.640 1.00 46.62 267 PHE A N 1
ATOM 2037 C CA . PHE A 1 267 ? 11.922 -31.198 -1.197 1.00 46.62 267 PHE A CA 1
ATOM 2038 C C . PHE A 1 267 ? 10.668 -30.416 -0.802 1.00 46.62 267 PHE A C 1
ATOM 2040 O O . PHE A 1 267 ? 10.485 -29.270 -1.218 1.00 46.62 267 PHE A O 1
ATOM 2047 N N . MET A 1 268 ? 9.793 -31.038 -0.011 1.00 54.53 268 MET A N 1
ATOM 2048 C CA . MET A 1 268 ? 8.509 -30.456 0.384 1.00 54.53 268 MET A CA 1
ATOM 2049 C C . MET A 1 268 ? 8.367 -30.466 1.904 1.00 54.53 268 MET A C 1
ATOM 2051 O O . MET A 1 268 ? 8.439 -31.521 2.539 1.00 54.53 268 MET A O 1
ATOM 2055 N N . LEU A 1 269 ? 8.132 -29.288 2.482 1.00 43.72 269 LEU A N 1
ATOM 2056 C CA . LEU A 1 269 ? 7.922 -29.109 3.914 1.00 43.72 269 LEU A CA 1
ATOM 2057 C C . LEU A 1 269 ? 6.592 -28.367 4.150 1.00 43.72 269 LEU A C 1
ATOM 2059 O O . LEU A 1 269 ? 6.509 -27.151 3.974 1.00 43.72 269 LEU A O 1
ATOM 2063 N N . GLY A 1 270 ? 5.545 -29.118 4.511 1.00 41.00 270 GLY A N 1
ATOM 2064 C CA . GLY A 1 270 ? 4.185 -28.616 4.760 1.00 41.00 270 GLY A CA 1
ATOM 2065 C C . GLY A 1 270 ? 3.087 -29.632 4.393 1.00 41.00 270 GLY A C 1
ATOM 2066 O O . GLY A 1 270 ? 3.389 -30.659 3.784 1.00 41.00 270 GLY A O 1
ATOM 2067 N N . PRO A 1 271 ? 1.813 -29.387 4.764 1.00 44.44 271 PRO A N 1
ATOM 2068 C CA . PRO A 1 271 ? 0.695 -30.247 4.378 1.00 44.44 271 PRO A CA 1
ATOM 2069 C C . PRO A 1 271 ? 0.425 -30.168 2.866 1.00 44.44 271 PRO A C 1
ATOM 2071 O O . PRO A 1 271 ? 0.393 -29.078 2.286 1.00 44.44 271 PRO A O 1
ATOM 2074 N N . ALA A 1 272 ? 0.202 -31.327 2.239 1.00 53.69 272 ALA A N 1
ATOM 2075 C CA . ALA A 1 272 ? -0.051 -31.458 0.807 1.00 53.69 272 ALA A CA 1
ATOM 2076 C C . ALA A 1 272 ? -1.385 -32.168 0.537 1.00 53.69 272 ALA A C 1
ATOM 2078 O O . ALA A 1 272 ? -1.646 -33.233 1.095 1.00 53.69 272 ALA A O 1
ATOM 2079 N N . SER A 1 273 ? -2.194 -31.598 -0.359 1.00 53.47 273 SER A N 1
ATOM 2080 C CA . SER A 1 273 ? -3.440 -32.194 -0.853 1.00 53.47 273 SER A CA 1
ATOM 2081 C C . SER A 1 273 ? -3.384 -32.312 -2.375 1.00 53.47 273 SER A C 1
ATOM 2083 O O . SER A 1 273 ? -3.125 -31.327 -3.074 1.00 53.47 273 SER A O 1
ATOM 2085 N N . ALA A 1 274 ? -3.633 -33.514 -2.897 1.00 54.94 274 ALA A N 1
ATOM 2086 C CA . ALA A 1 274 ? -3.658 -33.792 -4.330 1.00 54.94 274 ALA A CA 1
ATOM 2087 C C . ALA A 1 274 ? -4.974 -34.462 -4.724 1.00 54.94 274 ALA A C 1
ATOM 2089 O O . ALA A 1 274 ? -5.396 -35.429 -4.096 1.00 54.94 274 ALA A O 1
ATOM 2090 N N . VAL A 1 275 ? -5.618 -33.948 -5.773 1.00 49.78 275 VAL A N 1
ATOM 2091 C CA . VAL A 1 275 ? -6.891 -34.481 -6.302 1.00 49.78 275 VAL A CA 1
ATOM 2092 C C . VAL A 1 275 ? -6.649 -35.404 -7.517 1.00 49.78 275 VAL A C 1
ATOM 2094 O O . VAL A 1 275 ? -7.574 -35.758 -8.238 1.00 49.78 275 VAL A O 1
ATOM 2097 N N . SER A 1 276 ? -5.396 -35.803 -7.785 1.00 54.34 276 SER A N 1
ATOM 2098 C CA . SER A 1 276 ? -5.033 -36.693 -8.904 1.00 54.34 276 SER A CA 1
ATOM 2099 C C . SER A 1 276 ? -3.656 -37.359 -8.715 1.00 54.34 276 SER A C 1
ATOM 2101 O O . SER A 1 276 ? -3.013 -37.165 -7.686 1.00 54.34 276 SER A O 1
ATOM 2103 N N . SER A 1 277 ? -3.199 -38.135 -9.705 1.00 50.34 277 SER A N 1
ATOM 2104 C CA . SER A 1 277 ? -1.898 -38.816 -9.702 1.00 50.34 277 SER A CA 1
ATOM 2105 C C . SER A 1 277 ? -0.714 -37.839 -9.753 1.00 50.34 277 SER A C 1
ATOM 2107 O O . SER A 1 277 ? -0.604 -37.043 -10.691 1.00 50.34 277 SER A O 1
ATOM 2109 N N . SER A 1 278 ? 0.204 -37.974 -8.794 1.00 57.34 278 SER A N 1
ATOM 2110 C CA . SER A 1 278 ? 1.489 -37.265 -8.750 1.00 57.34 278 SER A CA 1
ATOM 2111 C C . SER A 1 278 ? 2.640 -38.247 -8.974 1.00 57.34 278 SER A C 1
ATOM 2113 O O . SER A 1 278 ? 2.696 -39.279 -8.308 1.00 57.34 278 SER A O 1
ATOM 2115 N N . SER A 1 279 ? 3.568 -37.931 -9.881 1.00 52.41 279 SER A N 1
ATOM 2116 C CA . SER A 1 279 ? 4.765 -38.744 -10.146 1.00 52.41 279 SER A CA 1
ATOM 2117 C C . SER A 1 279 ? 6.040 -37.910 -10.024 1.00 52.41 279 SER A C 1
ATOM 2119 O O . SER A 1 279 ? 6.165 -36.870 -10.672 1.00 52.41 279 SER A O 1
ATOM 2121 N N . THR A 1 280 ? 7.000 -38.375 -9.223 1.00 54.97 280 THR A N 1
ATOM 2122 C CA . THR A 1 280 ? 8.311 -37.739 -9.033 1.00 54.97 280 THR A CA 1
ATOM 2123 C C . THR A 1 280 ? 9.430 -38.671 -9.504 1.00 54.97 280 THR A C 1
ATOM 2125 O O . THR A 1 280 ? 9.467 -39.847 -9.152 1.00 54.97 280 THR A O 1
ATOM 2128 N N . LEU A 1 281 ? 10.362 -38.151 -10.304 1.00 47.31 281 LEU A N 1
ATOM 2129 C CA . LEU A 1 281 ? 11.582 -38.849 -10.723 1.00 47.31 281 LEU A CA 1
ATOM 2130 C C . LEU A 1 281 ? 12.803 -38.088 -10.175 1.00 47.31 281 LEU A C 1
ATOM 2132 O O . LEU A 1 281 ? 13.243 -37.112 -10.783 1.00 47.31 281 LEU A O 1
ATOM 2136 N N . GLY A 1 282 ? 13.330 -38.516 -9.016 1.00 53.34 282 GLY A N 1
ATOM 2137 C CA . GLY A 1 282 ? 14.491 -37.914 -8.335 1.00 53.34 282 GLY A CA 1
ATOM 2138 C C . GLY A 1 282 ? 14.602 -38.284 -6.844 1.00 53.34 282 GLY A C 1
A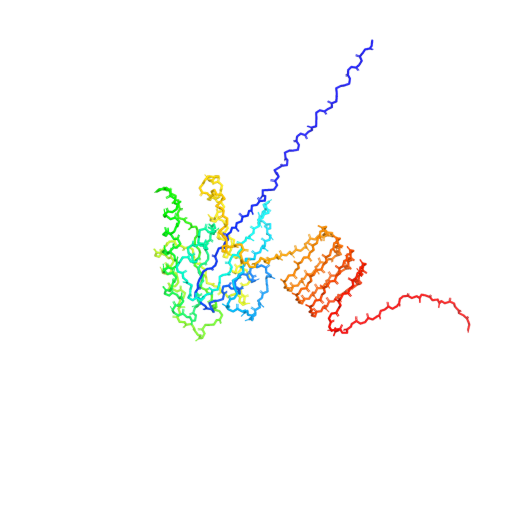TOM 2139 O O . GLY A 1 282 ? 13.771 -39.028 -6.327 1.00 53.34 282 GLY A O 1
ATOM 2140 N N . LEU A 1 283 ? 15.619 -37.765 -6.134 1.00 47.19 283 LEU A N 1
ATOM 2141 C CA . LEU A 1 283 ? 15.704 -37.882 -4.665 1.00 47.19 283 LEU A CA 1
ATOM 2142 C C . LEU A 1 283 ? 14.559 -37.091 -4.004 1.00 47.19 283 LEU A C 1
ATOM 2144 O O . LEU A 1 283 ? 14.380 -35.907 -4.305 1.00 47.19 283 LEU A O 1
ATOM 2148 N N . SER A 1 284 ? 13.829 -37.728 -3.083 1.00 52.94 284 SER A N 1
ATOM 2149 C CA . SER A 1 284 ? 12.684 -37.146 -2.368 1.00 52.94 284 SER A CA 1
ATOM 2150 C C . SER A 1 284 ? 12.924 -37.052 -0.858 1.00 52.94 284 SER A C 1
ATOM 2152 O O . SER A 1 284 ? 13.241 -38.061 -0.227 1.00 52.94 284 SER A O 1
ATOM 2154 N N . GLY A 1 285 ? 12.695 -35.873 -0.270 1.00 48.28 285 GLY A N 1
ATOM 2155 C CA . GLY A 1 285 ? 12.567 -35.684 1.181 1.00 48.28 285 GLY A CA 1
ATOM 2156 C C . GLY A 1 285 ? 11.137 -35.274 1.538 1.00 48.28 285 GLY A C 1
ATOM 2157 O O . GLY A 1 285 ? 10.721 -34.171 1.186 1.00 48.28 285 GLY A O 1
ATOM 2158 N N . LEU A 1 286 ? 10.379 -36.158 2.196 1.00 50.22 286 LEU A N 1
ATOM 2159 C CA . LEU A 1 286 ? 8.987 -35.922 2.607 1.00 50.22 286 LEU A CA 1
ATOM 2160 C C . LEU A 1 286 ? 8.907 -35.684 4.126 1.00 50.22 286 LEU A C 1
ATOM 2162 O O . LEU A 1 286 ? 9.352 -36.525 4.906 1.00 50.22 286 LEU A O 1
ATOM 2166 N N . GLY A 1 287 ? 8.325 -34.552 4.538 1.00 46.94 287 GLY A N 1
ATOM 2167 C CA . GLY A 1 287 ? 7.895 -34.293 5.922 1.00 46.94 287 GLY A CA 1
ATOM 2168 C C . GLY A 1 287 ? 6.613 -35.060 6.308 1.00 46.94 287 GLY A C 1
ATOM 2169 O O . GLY A 1 287 ? 5.999 -35.699 5.453 1.00 46.94 287 GLY A O 1
ATOM 2170 N N . PRO A 1 288 ? 6.196 -35.044 7.590 1.00 35.69 288 PRO A N 1
ATOM 2171 C CA . PRO A 1 288 ? 5.250 -36.016 8.143 1.00 35.69 288 PRO A CA 1
ATOM 2172 C C . PRO A 1 288 ? 3.832 -35.936 7.538 1.00 35.69 288 PRO A C 1
ATOM 2174 O O . PRO A 1 288 ? 3.119 -34.947 7.666 1.00 35.69 288 PRO A O 1
ATOM 2177 N N . SER A 1 289 ? 3.473 -37.051 6.895 1.00 40.31 289 SER A N 1
ATOM 2178 C CA . SER A 1 289 ? 2.192 -37.570 6.383 1.00 40.31 289 SER A CA 1
ATOM 2179 C C . SER A 1 289 ? 0.869 -36.822 6.646 1.00 40.31 289 SER A C 1
ATOM 2181 O O . SER A 1 289 ? 0.389 -36.765 7.779 1.00 40.31 289 SER A O 1
ATOM 2183 N N . GLY A 1 290 ? 0.162 -36.497 5.556 1.00 33.41 290 GLY A N 1
ATOM 2184 C CA . GLY A 1 290 ? -1.305 -36.517 5.477 1.00 33.41 290 GLY A CA 1
ATOM 2185 C C . GLY A 1 290 ? -1.764 -37.725 4.646 1.00 33.41 290 GLY A C 1
ATOM 2186 O O . GLY A 1 290 ? -1.345 -37.886 3.505 1.00 33.41 290 GLY A O 1
ATOM 2187 N N . ARG A 1 291 ? -2.565 -38.620 5.235 1.00 35.38 291 ARG A N 1
ATOM 2188 C CA . ARG A 1 291 ? -3.103 -39.841 4.599 1.00 35.38 291 ARG A CA 1
ATOM 2189 C C . ARG A 1 291 ? -4.029 -39.506 3.415 1.00 35.38 291 ARG A C 1
ATOM 2191 O O . ARG A 1 291 ? -4.884 -38.640 3.559 1.00 35.38 291 ARG A O 1
ATOM 2198 N N . GLY A 1 292 ? -3.949 -40.271 2.318 1.00 28.92 292 GLY A N 1
ATOM 2199 C CA . GLY A 1 292 ? -4.922 -40.195 1.217 1.00 28.92 292 GLY A CA 1
ATOM 2200 C C . GLY A 1 292 ? -4.690 -41.156 0.040 1.00 28.92 292 GLY A C 1
ATOM 2201 O O . GLY A 1 292 ? -4.272 -40.719 -1.018 1.00 28.92 292 GLY A O 1
ATOM 2202 N N . PHE A 1 293 ? -5.011 -42.439 0.255 1.00 28.69 293 PHE A N 1
ATOM 2203 C CA . PHE A 1 293 ? -5.399 -43.499 -0.703 1.00 28.69 293 PHE A CA 1
ATOM 2204 C C . PHE A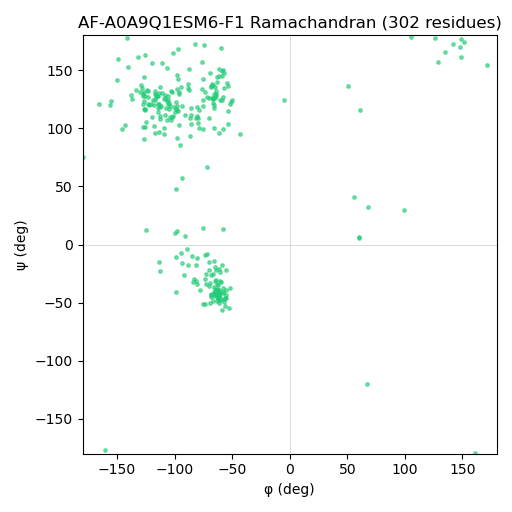 1 293 ? -4.459 -43.970 -1.836 1.00 28.69 293 PHE A C 1
ATOM 2206 O O . PHE A 1 293 ? -4.216 -43.306 -2.837 1.00 28.69 293 PHE A O 1
ATOM 2213 N N . SER A 1 294 ? -4.070 -45.243 -1.714 1.00 28.28 294 SER A N 1
ATOM 2214 C CA . SER A 1 294 ? -3.559 -46.118 -2.770 1.00 28.28 294 SER A CA 1
ATOM 2215 C C . SER A 1 294 ? -4.684 -46.631 -3.678 1.00 28.28 294 SER A C 1
ATOM 2217 O O . SER A 1 294 ? -5.665 -47.176 -3.173 1.00 28.28 294 SER A O 1
ATOM 2219 N N . PHE A 1 295 ? -4.487 -46.584 -4.996 1.00 27.88 295 PHE A N 1
ATOM 2220 C CA . PHE A 1 295 ? -5.134 -47.502 -5.937 1.00 27.88 295 PHE A CA 1
ATOM 2221 C C . PHE A 1 295 ? -4.051 -48.191 -6.768 1.00 27.88 295 PHE A C 1
ATOM 2223 O O . PHE A 1 295 ? -3.432 -47.590 -7.645 1.00 27.88 295 PHE A O 1
ATOM 2230 N N . SER A 1 296 ? -3.803 -49.460 -6.451 1.00 28.34 296 SER A N 1
ATOM 2231 C CA . SER A 1 296 ? -3.049 -50.381 -7.290 1.00 28.34 296 SER A CA 1
ATOM 2232 C C . SER A 1 296 ? -3.885 -50.718 -8.524 1.00 28.34 296 SER A C 1
ATOM 2234 O O . SER A 1 296 ? -5.027 -51.160 -8.426 1.00 28.34 296 SER A O 1
ATOM 2236 N N . THR A 1 297 ? -3.311 -50.521 -9.707 1.00 30.19 297 THR A N 1
ATOM 2237 C CA . THR A 1 297 ? -3.788 -51.162 -10.932 1.00 30.19 297 THR A CA 1
ATOM 2238 C C . THR A 1 297 ? -2.903 -52.369 -11.189 1.00 30.19 297 THR A C 1
ATOM 2240 O O . THR A 1 297 ? -1.707 -52.230 -11.419 1.00 30.19 297 THR A O 1
ATOM 2243 N N . SER A 1 298 ? -3.481 -53.563 -11.152 1.00 29.08 298 SER A N 1
ATOM 2244 C CA . SER A 1 298 ? -3.041 -54.693 -11.972 1.00 29.08 298 SER A CA 1
ATOM 2245 C C . SER A 1 298 ? -4.222 -55.636 -12.135 1.00 29.08 298 SER A C 1
ATOM 2247 O O . SER A 1 298 ? -4.828 -56.083 -11.164 1.00 29.08 298 SER A O 1
ATOM 2249 N N . ARG A 1 299 ? -4.592 -55.820 -13.403 1.00 35.84 299 ARG A N 1
ATOM 2250 C CA . ARG A 1 299 ? -5.506 -56.848 -13.890 1.00 35.84 299 ARG A CA 1
ATOM 2251 C C . ARG A 1 299 ? -4.869 -58.207 -13.617 1.00 35.84 299 ARG A C 1
ATOM 2253 O O . ARG A 1 299 ? -3.661 -58.300 -13.769 1.00 35.84 299 ARG A O 1
ATOM 2260 N N . ASP A 1 300 ? -5.684 -59.203 -13.287 1.00 30.89 300 ASP A N 1
ATOM 2261 C CA . ASP A 1 300 ? -5.663 -60.518 -13.938 1.00 30.89 300 ASP A CA 1
ATOM 2262 C C . ASP A 1 300 ? -6.941 -61.305 -13.568 1.00 30.89 300 ASP A C 1
ATOM 2264 O O . ASP A 1 300 ? -7.268 -61.512 -12.403 1.00 30.89 300 ASP A O 1
ATOM 2268 N N . PHE A 1 301 ? -7.700 -61.674 -14.602 1.00 31.72 301 PHE A N 1
ATOM 2269 C CA . PHE A 1 301 ? -8.649 -62.803 -14.666 1.00 31.72 301 PHE A CA 1
ATOM 2270 C C . PHE A 1 301 ? -7.883 -63.981 -15.333 1.00 31.72 301 PHE A C 1
ATOM 2272 O O . PHE A 1 301 ? -6.867 -63.675 -15.963 1.00 31.72 301 PHE A O 1
ATOM 2279 N N . PRO A 1 302 ? -8.345 -65.261 -15.368 1.00 42.50 302 PRO A N 1
ATOM 2280 C CA . PRO A 1 302 ? -9.714 -65.761 -15.134 1.00 42.50 302 PRO A CA 1
ATOM 2281 C C . PRO A 1 302 ? -9.853 -67.108 -14.360 1.00 42.50 302 PRO A C 1
ATOM 2283 O O . PRO A 1 302 ? -8.850 -67.751 -14.093 1.00 42.50 302 PRO A O 1
ATOM 2286 N N . ARG A 1 303 ? -11.127 -67.509 -14.116 1.00 39.09 303 ARG A N 1
ATOM 2287 C CA . ARG A 1 303 ? -11.756 -68.872 -14.146 1.00 39.09 303 ARG A CA 1
ATOM 2288 C C . ARG A 1 303 ? -11.073 -70.027 -13.375 1.00 39.09 303 ARG A C 1
ATOM 2290 O O . ARG A 1 303 ? -9.873 -70.208 -13.477 1.00 39.09 303 ARG A O 1
ATOM 2297 N N . ASP A 1 304 ? -11.749 -70.896 -12.629 1.00 42.91 304 ASP A N 1
ATOM 2298 C CA . ASP A 1 304 ? -13.152 -71.341 -12.536 1.00 42.91 304 ASP A CA 1
ATOM 2299 C C . ASP A 1 304 ? -13.578 -71.486 -11.061 1.00 42.91 304 ASP A C 1
ATOM 2301 O O . ASP A 1 304 ? -12.683 -71.681 -10.204 1.00 42.91 304 ASP A O 1
#

Foldseek 3Di:
DDDDDDDDDPDPPPDPPADEEEAEEEEAWAFPLCLVLLVCCQAVVAGDPDDDLQAWAWEWHWDDDPSHIYIYTYTRDNRYDDDLVVLLLSLLRHQAYEQTGEQLDPVRVVCSVVSLVSSQVSLCVLDDNPDDRRAYEYEHEDVVPVVSGPHDPVNQVVVCVVVVHHYAYYYSHPDSPSSNVRVVVNCVVSVVNVVVDPPSVPPDPNPPVNVPRHYAYRDPDPDQEDEDEDEHEEEEEAAEHYEYEEEYEYHYEYEYDYEYEYEYEYEYHYHYDYPDDYYYDYHYDDDDDDDDDDDDDDDDDDDD

pLDDT: mean 71.69, std 23.67, range [27.88, 98.81]

Organism: Synaphobranchus kaupii (NCBI:txid118154)